Protein AF-A0AAW1SKN8-F1 (afdb_monomer)

Nearest PDB structures (foldseek):
  8ia0-assembly1_CH  TM=2.295E-01  e=5.136E+00  Thermochaetoides thermophila DSM 1495
  4u9l-assembly1_A  TM=1.940E-01  e=4.650E+00  Thermus thermophilus HB8

Structure (mmCIF, N/CA/C/O backbone):
data_AF-A0AAW1SKN8-F1
#
_entry.id   AF-A0AAW1SKN8-F1
#
loop_
_atom_site.group_PDB
_atom_site.id
_atom_site.type_symbol
_atom_site.label_atom_id
_atom_site.label_alt_id
_atom_site.label_comp_id
_atom_site.label_asym_id
_atom_site.label_entity_id
_atom_site.label_seq_id
_atom_site.pdbx_PDB_ins_code
_atom_site.Cartn_x
_atom_site.Cartn_y
_atom_site.Cartn_z
_atom_site.occupancy
_atom_site.B_iso_or_equiv
_atom_site.auth_seq_id
_atom_site.auth_comp_id
_atom_site.auth_asym_id
_atom_site.auth_atom_id
_atom_site.pdbx_PDB_model_num
ATOM 1 N N . MET A 1 1 ? -26.864 -56.053 4.204 1.00 42.12 1 MET A N 1
ATOM 2 C CA . MET A 1 1 ? -25.892 -54.947 4.355 1.00 42.12 1 MET A CA 1
ATOM 3 C C . MET A 1 1 ? -26.251 -53.844 3.366 1.00 42.12 1 MET A C 1
ATOM 5 O O . MET A 1 1 ? -26.763 -54.146 2.296 1.00 42.12 1 MET A O 1
ATOM 9 N N . LEU A 1 2 ? -26.127 -52.594 3.807 1.00 44.88 2 LEU A N 1
ATOM 10 C CA . LEU A 1 2 ? -26.916 -51.421 3.408 1.00 44.88 2 LEU A CA 1
ATOM 11 C C . LEU A 1 2 ? -26.533 -50.840 2.029 1.00 44.88 2 LEU A C 1
ATOM 13 O O . LEU A 1 2 ? -25.368 -50.534 1.797 1.00 44.88 2 LEU A O 1
ATOM 17 N N . ARG A 1 3 ? -27.522 -50.603 1.152 1.00 49.50 3 ARG A N 1
ATOM 18 C CA . ARG A 1 3 ? -27.412 -49.669 0.012 1.00 49.50 3 ARG A CA 1
ATOM 19 C C . ARG A 1 3 ? -28.022 -48.328 0.425 1.00 49.50 3 ARG A C 1
ATOM 21 O O . ARG A 1 3 ? -29.237 -48.231 0.578 1.00 49.50 3 ARG A O 1
ATOM 28 N N . GLY A 1 4 ? -27.184 -47.313 0.618 1.00 52.47 4 GLY A N 1
ATOM 29 C CA . GLY A 1 4 ? -27.611 -45.931 0.846 1.00 52.47 4 GLY A CA 1
ATOM 30 C C . GLY A 1 4 ? -27.949 -45.245 -0.477 1.00 52.47 4 GLY A C 1
ATOM 31 O O . GLY A 1 4 ? -27.102 -45.159 -1.360 1.00 52.47 4 GLY A O 1
ATOM 32 N N . SER A 1 5 ? -29.193 -44.784 -0.616 1.00 60.75 5 SER A N 1
ATOM 33 C CA . SER A 1 5 ? -29.663 -43.986 -1.755 1.00 60.75 5 SER A CA 1
ATOM 34 C C . SER A 1 5 ? -29.500 -42.496 -1.443 1.00 60.75 5 SER A C 1
ATOM 36 O O . SER A 1 5 ? -29.937 -42.040 -0.389 1.00 60.75 5 SER A O 1
ATOM 38 N N . ALA A 1 6 ? -28.871 -41.744 -2.348 1.00 64.50 6 ALA A N 1
ATOM 39 C CA . ALA A 1 6 ? -28.698 -40.295 -2.244 1.00 64.50 6 ALA A CA 1
ATOM 40 C C . ALA A 1 6 ? -29.970 -39.536 -2.691 1.00 64.50 6 ALA A C 1
ATOM 42 O O . ALA A 1 6 ? -30.649 -39.991 -3.617 1.00 64.50 6 ALA A O 1
ATOM 43 N N . PRO A 1 7 ? -30.303 -38.378 -2.087 1.00 62.78 7 PRO A N 1
ATOM 44 C CA . PRO A 1 7 ? -31.487 -37.612 -2.457 1.00 62.78 7 PRO A CA 1
ATOM 45 C C . PRO A 1 7 ? -31.248 -36.698 -3.670 1.00 62.78 7 PRO A C 1
ATOM 47 O O . PRO A 1 7 ? -30.247 -35.993 -3.781 1.00 62.78 7 PRO A O 1
ATOM 50 N N . LEU A 1 8 ? -32.233 -36.698 -4.569 1.00 60.97 8 LEU A N 1
ATOM 51 C CA . LEU A 1 8 ? -32.298 -35.919 -5.802 1.00 60.97 8 LEU A CA 1
ATOM 52 C C . LEU A 1 8 ? -32.756 -34.476 -5.498 1.00 60.97 8 LEU A C 1
ATOM 54 O O . LEU A 1 8 ? -33.922 -34.241 -5.176 1.00 60.97 8 LEU A O 1
ATOM 58 N N . ILE A 1 9 ? -31.858 -33.494 -5.610 1.00 63.47 9 ILE A N 1
ATOM 59 C CA . ILE A 1 9 ? -32.180 -32.069 -5.422 1.00 63.47 9 ILE A CA 1
ATOM 60 C C . ILE A 1 9 ? -32.830 -31.520 -6.704 1.00 63.47 9 ILE A C 1
ATOM 62 O O . ILE A 1 9 ? -32.170 -31.324 -7.724 1.00 63.47 9 ILE A O 1
ATOM 66 N N . LYS A 1 10 ? -34.141 -31.250 -6.654 1.00 60.16 10 LYS A N 1
ATOM 67 C CA . LYS A 1 10 ? -34.891 -30.571 -7.725 1.00 60.16 10 LYS A CA 1
ATOM 68 C C . LYS A 1 10 ? -34.575 -29.070 -7.719 1.00 60.16 10 LYS A C 1
ATOM 70 O O . LYS A 1 10 ? -35.015 -28.344 -6.831 1.00 60.16 10 LYS A O 1
ATOM 75 N N . ARG A 1 11 ? -33.843 -28.591 -8.731 1.00 61.16 11 ARG A N 1
ATOM 76 C CA . ARG A 1 11 ? -33.648 -27.154 -8.995 1.00 61.16 11 ARG A CA 1
ATOM 77 C C . ARG A 1 11 ? -34.929 -26.555 -9.585 1.00 61.16 11 ARG A C 1
ATOM 79 O O . ARG A 1 11 ? -35.399 -26.985 -10.635 1.00 61.16 11 ARG A O 1
ATOM 86 N N . LYS A 1 12 ? -35.492 -25.567 -8.889 1.00 62.41 12 LYS A N 1
ATOM 87 C CA . LYS A 1 12 ? -36.670 -24.789 -9.293 1.00 62.41 12 LYS A CA 1
ATOM 88 C C . LYS A 1 12 ? -36.223 -23.733 -10.319 1.00 62.41 12 LYS A C 1
ATOM 90 O O . LYS A 1 12 ? -35.381 -22.902 -9.997 1.00 62.41 12 LYS A O 1
ATOM 95 N N . ARG A 1 13 ? -36.729 -23.804 -11.559 1.00 61.19 13 ARG A N 1
ATOM 96 C CA . ARG A 1 13 ? -36.539 -22.767 -12.596 1.00 61.19 13 ARG A CA 1
ATOM 97 C C . ARG A 1 13 ? -37.284 -21.495 -12.184 1.00 61.19 13 ARG A C 1
ATOM 99 O O . ARG A 1 13 ? -38.448 -21.576 -11.802 1.00 61.19 13 ARG A O 1
ATOM 106 N N . VAL A 1 14 ? -36.614 -20.353 -12.297 1.00 66.25 14 VAL A N 1
ATOM 107 C CA . VAL A 1 14 ? -37.214 -19.014 -12.207 1.00 66.25 14 VAL A CA 1
ATOM 108 C C . VAL A 1 14 ? -37.693 -18.613 -13.614 1.00 66.25 14 VAL A C 1
ATOM 110 O O . VAL A 1 14 ? -36.958 -18.887 -14.567 1.00 66.25 14 VAL A O 1
ATOM 113 N N . PRO A 1 15 ? -38.893 -18.028 -13.788 1.00 60.78 15 PRO A N 1
ATOM 114 C CA . PRO A 1 15 ? -39.362 -17.552 -15.088 1.00 60.78 15 PRO A CA 1
ATOM 115 C C . PRO A 1 15 ? -38.687 -16.231 -15.475 1.00 60.78 15 PRO A C 1
ATOM 117 O O . PRO A 1 15 ? -38.531 -15.340 -14.644 1.00 60.78 15 PRO A O 1
ATOM 120 N N . SER A 1 16 ? -38.306 -16.121 -16.746 1.00 53.00 16 SER A N 1
ATOM 121 C CA . SER A 1 16 ? -37.845 -14.890 -17.385 1.00 53.00 16 SER A CA 1
ATOM 122 C C . SER A 1 16 ? -39.051 -14.014 -17.718 1.00 53.00 16 SER A C 1
ATOM 124 O O . SER A 1 16 ? -39.841 -14.382 -18.585 1.00 53.00 16 SER A O 1
ATOM 126 N N . GLU A 1 17 ? -39.194 -12.875 -17.044 1.00 57.88 17 GLU A N 1
ATOM 127 C CA . GLU A 1 17 ? -4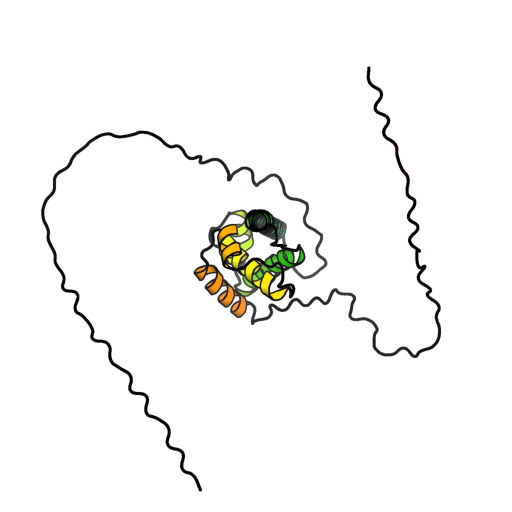0.145 -11.843 -17.457 1.00 57.88 17 GLU A CA 1
ATOM 128 C C . GLU A 1 17 ? -39.496 -10.904 -18.473 1.00 57.88 17 GLU A C 1
ATOM 130 O O . GLU A 1 17 ? -38.367 -10.434 -18.323 1.00 57.88 17 GLU A O 1
ATOM 135 N N . GLN A 1 18 ? -40.243 -10.721 -19.555 1.00 50.19 18 GLN A N 1
ATOM 136 C CA . GLN A 1 18 ? -39.979 -9.864 -20.692 1.00 50.19 18 GLN A CA 1
ATOM 137 C C . GLN A 1 18 ? -40.133 -8.406 -20.250 1.00 50.19 18 GLN A C 1
ATOM 139 O O . GLN A 1 18 ? -41.158 -8.047 -19.680 1.00 50.19 18 GLN A O 1
ATOM 144 N N . PHE A 1 19 ? -39.141 -7.562 -20.531 1.00 49.38 19 PHE A N 1
ATOM 145 C CA . PHE A 1 19 ? -39.307 -6.112 -20.453 1.00 49.38 19 PHE A CA 1
ATOM 146 C C . PHE A 1 19 ? -39.408 -5.575 -21.879 1.00 49.38 19 PHE A C 1
ATOM 148 O O . PHE A 1 19 ? -38.418 -5.497 -22.610 1.00 49.38 19 PHE A O 1
ATOM 155 N N . GLU A 1 20 ? -40.641 -5.295 -22.292 1.00 53.88 20 GLU A N 1
ATOM 156 C CA . GLU A 1 20 ? -40.956 -4.652 -23.560 1.00 53.88 20 GLU A CA 1
ATOM 157 C C . GLU A 1 20 ? -40.556 -3.174 -23.529 1.00 53.88 20 GLU A C 1
ATOM 159 O O . GLU A 1 20 ? -40.748 -2.451 -22.552 1.00 53.88 20 GLU A O 1
ATOM 164 N N . SER A 1 21 ? -39.985 -2.742 -24.651 1.00 48.88 21 SER A N 1
ATOM 165 C CA . SER A 1 21 ? -39.692 -1.352 -24.970 1.00 48.88 21 SER A CA 1
ATOM 166 C C . SER A 1 21 ? -40.969 -0.522 -25.034 1.00 48.88 21 SER A C 1
ATOM 168 O O . SER A 1 21 ? -41.928 -0.901 -25.699 1.00 48.88 21 SER A O 1
ATOM 170 N N . SER A 1 22 ? -40.934 0.680 -24.470 1.00 57.72 22 SER A N 1
ATOM 171 C CA . SER A 1 22 ? -41.815 1.765 -24.897 1.00 57.72 22 SER A CA 1
ATOM 172 C C . SER A 1 22 ? -40.969 2.997 -25.192 1.00 57.72 22 SER A C 1
ATOM 174 O O . SER A 1 22 ? -40.474 3.678 -24.299 1.00 57.72 22 SER A O 1
ATOM 176 N N . ARG A 1 23 ? -40.767 3.211 -26.495 1.00 46.66 23 ARG A N 1
ATOM 177 C CA . ARG A 1 23 ? -40.353 4.472 -27.109 1.00 46.66 23 ARG A CA 1
ATOM 178 C C . ARG A 1 23 ? -41.532 5.437 -27.046 1.00 46.66 23 ARG A C 1
ATOM 180 O O . ARG A 1 23 ? -42.598 5.112 -27.560 1.00 46.66 23 ARG A O 1
ATOM 187 N N . THR A 1 24 ? -41.290 6.640 -26.552 1.00 55.94 24 THR A N 1
ATOM 188 C CA . THR A 1 24 ? -42.070 7.827 -26.912 1.00 55.94 24 THR A CA 1
ATOM 189 C C . THR A 1 24 ? -41.095 8.965 -27.174 1.00 55.94 24 THR A C 1
ATOM 191 O O . THR A 1 24 ? -40.533 9.540 -26.246 1.00 55.94 24 THR A O 1
ATOM 194 N N . ASP A 1 25 ? -40.875 9.224 -28.461 1.00 47.44 25 ASP A N 1
ATOM 195 C CA . ASP A 1 25 ? -40.522 10.532 -29.008 1.00 47.44 25 ASP A CA 1
ATOM 196 C C . ASP A 1 25 ? -41.687 11.495 -28.747 1.00 47.44 25 ASP A C 1
ATOM 198 O O . ASP A 1 25 ? -42.822 11.132 -29.056 1.00 47.44 25 ASP A O 1
ATOM 202 N N . LEU A 1 26 ? -41.418 12.695 -28.222 1.00 47.34 26 LEU A N 1
ATOM 203 C CA . LEU A 1 26 ? -41.876 13.960 -28.813 1.00 47.34 26 LEU A CA 1
ATOM 204 C C . LEU A 1 26 ? -41.465 15.184 -27.975 1.00 47.34 26 LEU A C 1
ATOM 206 O O . LEU A 1 26 ? -41.765 15.297 -26.791 1.00 47.34 26 LEU A O 1
ATOM 210 N N . ASP A 1 27 ? -40.875 16.111 -28.724 1.00 45.78 27 ASP A N 1
ATOM 211 C CA . ASP A 1 27 ? -40.940 17.567 -28.633 1.00 45.78 27 ASP A CA 1
ATOM 212 C C . ASP A 1 27 ? -39.874 18.388 -27.888 1.00 45.78 27 ASP A C 1
ATOM 214 O O . ASP A 1 27 ? -39.573 18.242 -26.704 1.00 45.78 27 ASP A O 1
ATOM 218 N N . GLN A 1 28 ? -39.327 19.310 -28.682 1.00 47.09 28 GLN A N 1
ATOM 219 C CA . GLN A 1 28 ? -38.401 20.384 -28.362 1.00 47.09 28 GLN A CA 1
ATOM 220 C C . GLN A 1 28 ? -39.195 21.609 -27.908 1.00 47.09 28 GLN A C 1
ATOM 222 O O . GLN A 1 28 ? -40.188 21.945 -28.538 1.00 47.09 28 GLN A O 1
ATOM 227 N N . GLN A 1 29 ? -38.680 22.361 -26.930 1.00 39.38 29 GLN A N 1
ATOM 228 C CA . GLN A 1 29 ? -38.463 23.814 -27.047 1.00 39.38 29 GLN A CA 1
ATOM 229 C C . GLN A 1 29 ? -37.709 24.367 -25.818 1.00 39.38 29 GLN A C 1
ATOM 231 O O . GLN A 1 29 ? -37.746 23.756 -24.748 1.00 39.38 29 GLN A O 1
ATOM 236 N N . PRO A 1 30 ? -36.973 25.486 -25.980 1.00 55.22 30 PRO A N 1
ATOM 237 C CA . PRO A 1 30 ? -35.963 25.953 -25.038 1.00 55.22 30 PRO A CA 1
ATOM 238 C C . PRO A 1 30 ? -36.535 26.963 -24.040 1.00 55.22 30 PRO A C 1
ATOM 240 O O . PRO A 1 30 ? -37.403 27.765 -24.383 1.00 55.22 30 PRO A O 1
ATOM 243 N N . VAL A 1 31 ? -35.994 26.984 -22.821 1.00 53.44 31 VAL A N 1
ATOM 244 C CA . VAL A 1 31 ? -36.216 28.095 -21.891 1.00 53.44 31 VAL A CA 1
ATOM 245 C C . VAL A 1 31 ? -34.889 28.474 -21.247 1.00 53.44 31 VAL A C 1
ATOM 247 O O . VAL A 1 31 ? -34.369 27.770 -20.383 1.00 53.44 31 VAL A O 1
ATOM 250 N N . ASP A 1 32 ? -34.343 29.597 -21.702 1.00 45.09 32 ASP A N 1
ATOM 251 C CA . ASP A 1 32 ? -33.333 30.360 -20.985 1.00 45.09 32 ASP A CA 1
ATOM 252 C C . ASP A 1 32 ? -33.952 30.908 -19.698 1.00 45.09 32 ASP A C 1
ATOM 254 O O . ASP A 1 32 ? -34.914 31.675 -19.750 1.00 45.09 32 ASP A O 1
ATOM 258 N N . THR A 1 33 ? -33.390 30.586 -18.532 1.00 51.31 33 THR A N 1
ATOM 259 C CA . THR A 1 33 ? -33.446 31.493 -17.377 1.00 51.31 33 THR A CA 1
ATOM 260 C C . THR A 1 33 ? -32.230 31.281 -16.476 1.00 51.31 33 THR A C 1
ATOM 262 O O . THR A 1 33 ? -32.107 30.311 -15.735 1.00 51.31 33 THR A O 1
ATOM 265 N N . THR A 1 34 ? -31.318 32.238 -16.597 1.00 48.97 34 THR A N 1
ATOM 266 C CA . THR A 1 34 ? -30.409 32.787 -15.588 1.00 48.97 34 THR A CA 1
ATOM 267 C C . THR A 1 34 ? -30.691 32.389 -14.132 1.00 48.97 34 THR A C 1
ATOM 269 O O . THR A 1 34 ? -31.734 32.710 -13.570 1.00 48.97 34 THR A O 1
ATOM 272 N N . GLY A 1 35 ? -29.679 31.809 -13.482 1.00 39.16 35 GLY A N 1
ATOM 273 C CA . GLY A 1 35 ? -29.662 31.534 -12.044 1.00 39.16 35 GLY A CA 1
ATOM 274 C C . GLY A 1 35 ? -28.257 31.203 -11.544 1.00 39.16 35 GLY A C 1
ATOM 275 O O . GLY A 1 35 ? -28.022 30.127 -11.011 1.00 39.16 35 GLY A O 1
ATOM 276 N N . SER A 1 36 ? -27.301 32.107 -11.774 1.00 48.25 36 SER A N 1
ATOM 277 C CA . SER A 1 36 ? -25.960 32.038 -11.186 1.00 48.25 36 SER A CA 1
ATOM 278 C C . SER A 1 36 ? -26.017 32.566 -9.757 1.00 48.25 36 SER A C 1
ATOM 280 O O . SER A 1 36 ? -26.193 33.766 -9.578 1.00 48.25 36 SER A O 1
ATOM 282 N N . LEU A 1 37 ? -25.875 31.685 -8.764 1.00 41.72 37 LEU A N 1
ATOM 283 C CA . LEU A 1 37 ? -25.461 32.024 -7.402 1.00 41.72 37 LEU A CA 1
ATOM 284 C C . LEU A 1 37 ? -24.852 30.779 -6.722 1.00 41.72 37 LEU A C 1
ATOM 286 O O . LEU A 1 37 ? -25.550 29.855 -6.329 1.00 41.72 37 LEU A O 1
ATOM 290 N N . GLN A 1 38 ? -23.532 30.856 -6.530 1.00 41.25 38 GLN A N 1
ATOM 291 C CA . GLN A 1 38 ? -22.867 30.588 -5.249 1.00 41.25 38 GLN A CA 1
ATOM 292 C C . GLN A 1 38 ? -22.622 29.127 -4.817 1.00 41.25 38 GLN A C 1
ATOM 294 O O . GLN A 1 38 ? -23.486 28.474 -4.246 1.00 41.25 38 GLN A O 1
ATOM 299 N N . GLN A 1 39 ? -21.362 28.692 -4.981 1.00 44.41 39 GLN A N 1
ATOM 300 C CA . GLN A 1 39 ? -20.436 28.165 -3.946 1.00 44.41 39 GLN A CA 1
ATOM 301 C C . GLN A 1 39 ? -19.338 27.361 -4.671 1.00 44.41 39 GLN A C 1
ATOM 303 O O . GLN A 1 39 ? -19.553 26.236 -5.096 1.00 44.41 39 GLN A O 1
ATOM 308 N N . GLN A 1 40 ? -18.179 27.930 -5.023 1.00 46.59 40 GLN A N 1
ATOM 309 C CA . GLN A 1 40 ? -17.077 28.269 -4.109 1.00 46.59 40 GLN A CA 1
ATOM 310 C C . GLN A 1 40 ? -16.892 27.252 -2.970 1.00 46.59 40 GLN A C 1
ATOM 312 O O . GLN A 1 40 ? -17.122 27.553 -1.806 1.00 46.59 40 GLN A O 1
ATOM 317 N N . LEU A 1 41 ? -16.394 26.065 -3.328 1.00 43.34 41 LEU A N 1
ATOM 318 C CA . LEU A 1 41 ? -15.605 25.208 -2.443 1.00 43.34 41 LEU A CA 1
ATOM 319 C C . LEU A 1 41 ? -14.240 24.947 -3.095 1.00 43.34 41 LEU A C 1
ATOM 321 O O . LEU A 1 41 ? -14.021 23.998 -3.835 1.00 43.34 41 LEU A O 1
ATOM 325 N N . THR A 1 42 ? -13.357 25.916 -2.857 1.00 44.22 42 THR A N 1
ATOM 326 C CA . THR A 1 42 ? -11.944 25.736 -2.488 1.00 44.22 42 THR A CA 1
ATOM 327 C C . THR A 1 42 ? -11.136 24.669 -3.231 1.00 44.22 42 THR A C 1
ATOM 329 O O . THR A 1 42 ? -10.766 23.631 -2.688 1.00 44.22 42 THR A O 1
ATOM 332 N N . SER A 1 43 ? -10.694 25.034 -4.429 1.00 37.38 43 SER A N 1
ATOM 333 C CA . SER A 1 43 ? -9.426 24.605 -5.017 1.00 37.38 43 SER A CA 1
ATOM 334 C C . SER A 1 43 ? -8.244 25.214 -4.238 1.00 37.38 43 SER A C 1
ATOM 336 O O . SER A 1 43 ? -7.667 26.211 -4.669 1.00 37.38 43 SER A O 1
ATOM 338 N N . SER A 1 44 ? -7.918 24.691 -3.053 1.00 43.25 44 SER A N 1
ATOM 339 C CA . SER A 1 44 ? -6.738 25.137 -2.291 1.00 43.25 44 SER A CA 1
ATOM 340 C C . SER A 1 44 ? -6.344 24.140 -1.197 1.00 43.25 44 SER A C 1
ATOM 342 O O . SER A 1 44 ? -6.549 24.431 -0.026 1.00 43.25 44 SER A O 1
ATOM 344 N N . SER A 1 45 ? -5.805 22.964 -1.549 1.00 39.91 45 SER A N 1
ATOM 345 C CA . SER A 1 45 ? -5.023 22.152 -0.589 1.00 39.91 45 SER A CA 1
ATOM 346 C C . SER A 1 45 ? -4.253 20.979 -1.226 1.00 39.91 45 SER A C 1
ATOM 348 O O . SER A 1 45 ? -4.315 19.852 -0.753 1.00 39.91 45 SER A O 1
ATOM 350 N N . GLN A 1 46 ? -3.549 21.196 -2.342 1.00 43.41 46 GLN A N 1
ATOM 351 C CA . GLN A 1 46 ? -2.680 20.151 -2.925 1.00 43.41 46 GLN A CA 1
ATOM 352 C C . GLN A 1 46 ? -1.242 20.607 -3.208 1.00 43.41 46 GLN A C 1
ATOM 354 O O . GLN A 1 46 ? -0.403 19.787 -3.554 1.00 43.41 46 GLN A O 1
ATOM 359 N N . ARG A 1 47 ? -0.906 21.893 -3.022 1.00 43.56 47 ARG A N 1
ATOM 360 C CA . ARG A 1 47 ? 0.427 22.420 -3.380 1.00 43.56 47 ARG A CA 1
ATOM 361 C C . ARG A 1 47 ? 1.399 22.611 -2.213 1.00 43.56 47 ARG A C 1
ATOM 363 O O . ARG A 1 47 ? 2.543 22.980 -2.459 1.00 43.56 47 ARG A O 1
ATOM 370 N N . ASP A 1 48 ? 0.995 22.312 -0.979 1.00 41.22 48 ASP A N 1
ATOM 371 C CA . ASP A 1 48 ? 1.840 22.509 0.212 1.00 41.22 48 ASP A CA 1
ATOM 372 C C . ASP A 1 48 ? 2.535 21.232 0.721 1.00 41.22 48 ASP A C 1
ATOM 374 O O . ASP A 1 48 ? 3.272 21.272 1.703 1.00 41.22 48 ASP A O 1
ATOM 378 N N . PHE A 1 49 ? 2.399 20.100 0.021 1.00 44.25 49 PHE A N 1
ATOM 379 C CA . PHE A 1 49 ? 3.017 18.824 0.419 1.00 44.25 49 PHE A CA 1
ATOM 380 C C . PHE A 1 49 ? 4.550 18.777 0.262 1.00 44.25 49 PHE A C 1
ATOM 382 O O . PHE A 1 49 ? 5.201 17.882 0.788 1.00 44.25 49 PHE A O 1
ATOM 389 N N . LYS A 1 50 ? 5.168 19.752 -0.418 1.00 44.56 50 LYS A N 1
ATOM 390 C CA . LYS A 1 50 ? 6.573 19.663 -0.863 1.00 44.56 50 LYS A CA 1
ATOM 391 C C . LYS A 1 50 ? 7.633 20.041 0.190 1.00 44.56 50 LYS A C 1
ATOM 393 O O . LYS A 1 50 ? 8.804 20.153 -0.161 1.00 44.56 50 LYS A O 1
ATOM 398 N N . ARG A 1 51 ? 7.275 20.315 1.453 1.00 40.69 51 ARG A N 1
ATOM 399 C CA . ARG A 1 51 ? 8.226 20.909 2.430 1.00 40.69 51 ARG A CA 1
ATOM 400 C C . ARG A 1 51 ? 8.406 20.175 3.760 1.00 40.69 51 ARG A C 1
ATOM 402 O O . ARG A 1 51 ? 9.096 20.704 4.625 1.00 40.69 51 ARG A O 1
ATOM 409 N N . GLN A 1 52 ? 7.847 18.984 3.947 1.00 38.00 52 GLN A N 1
ATOM 410 C CA . GLN A 1 52 ? 7.987 18.256 5.216 1.00 38.00 52 GLN A CA 1
ATOM 411 C C . GLN A 1 52 ? 8.340 16.789 4.978 1.00 38.00 52 GLN A C 1
ATOM 413 O O . GLN A 1 52 ? 7.516 15.898 5.153 1.00 38.00 52 GLN A O 1
ATOM 418 N N . CYS A 1 53 ? 9.584 16.541 4.573 1.00 35.56 53 CYS A N 1
ATOM 419 C CA . CYS A 1 53 ? 10.112 15.189 4.425 1.00 35.56 53 CYS A CA 1
ATOM 420 C C . CYS A 1 53 ? 11.243 15.004 5.444 1.00 35.56 53 CYS A C 1
ATOM 422 O O . CYS A 1 53 ? 12.264 15.685 5.323 1.00 35.56 53 CYS A O 1
ATOM 424 N N . PRO A 1 54 ? 11.088 14.139 6.460 1.00 42.44 54 PRO A N 1
ATOM 425 C CA . PRO A 1 54 ? 12.228 13.686 7.249 1.00 42.44 54 PRO A CA 1
ATOM 426 C C . PRO A 1 54 ? 13.201 12.901 6.353 1.00 42.44 54 PRO A C 1
ATOM 428 O O . PRO A 1 54 ? 12.788 12.256 5.390 1.00 42.44 54 PRO A O 1
ATOM 431 N N . SER A 1 55 ? 14.497 12.982 6.654 1.00 37.53 55 SER A N 1
ATOM 432 C CA . SER A 1 55 ? 15.547 12.248 5.938 1.00 37.53 55 SER A CA 1
ATOM 433 C C . SER A 1 55 ? 15.297 10.733 6.002 1.00 37.53 55 SER A C 1
ATOM 435 O O . SER A 1 55 ? 14.995 10.233 7.090 1.00 37.53 55 SER A O 1
ATOM 437 N N . PRO A 1 56 ? 15.414 9.997 4.878 1.00 43.12 56 PRO A N 1
ATOM 438 C CA . PRO A 1 56 ? 15.194 8.555 4.867 1.00 43.12 56 PRO A CA 1
ATOM 439 C C . PRO A 1 56 ? 16.253 7.829 5.718 1.00 43.12 56 PRO A C 1
ATOM 441 O O . PRO A 1 56 ? 17.407 8.261 5.739 1.00 43.12 56 PRO A O 1
ATOM 444 N N . PRO A 1 57 ? 15.885 6.739 6.419 1.00 43.44 57 PRO A N 1
ATOM 445 C CA . PRO A 1 57 ? 16.848 5.892 7.112 1.00 43.44 57 PRO A CA 1
ATOM 446 C C . PRO A 1 57 ? 17.768 5.192 6.103 1.00 43.44 57 PRO A C 1
ATOM 448 O O . PRO A 1 57 ? 17.342 4.794 5.018 1.00 43.44 57 PRO A O 1
ATOM 451 N N . GLU A 1 58 ? 19.043 5.055 6.459 1.00 39.16 58 GLU A N 1
ATOM 452 C CA . GLU A 1 58 ? 20.045 4.377 5.637 1.00 39.16 58 GLU A CA 1
ATOM 453 C C . GLU A 1 58 ? 19.760 2.868 5.609 1.00 39.16 58 GLU A C 1
ATOM 455 O O . GLU A 1 58 ? 19.810 2.194 6.639 1.00 39.16 58 GLU A O 1
ATOM 460 N N . TYR A 1 59 ? 19.443 2.323 4.431 1.00 45.84 59 TYR A N 1
ATOM 461 C CA . TYR A 1 59 ? 19.255 0.884 4.250 1.00 45.84 59 TYR A CA 1
ATOM 462 C C . TYR A 1 59 ? 20.572 0.214 3.860 1.00 45.84 59 TYR A C 1
ATOM 464 O O . TYR A 1 59 ? 21.188 0.548 2.847 1.00 45.84 59 TYR A O 1
ATOM 472 N N . GLY A 1 60 ? 20.974 -0.777 4.656 1.00 40.56 60 GLY A N 1
ATOM 473 C CA . GLY A 1 60 ? 22.071 -1.681 4.342 1.00 40.56 60 GLY A CA 1
ATOM 474 C C . GLY A 1 60 ? 21.738 -2.572 3.144 1.00 40.56 60 GLY A C 1
ATOM 475 O O . GLY A 1 60 ? 20.812 -3.374 3.194 1.00 40.56 60 GLY A O 1
ATOM 476 N N . THR A 1 61 ? 22.524 -2.412 2.078 1.00 43.03 61 THR A N 1
ATOM 477 C CA . THR A 1 61 ? 22.936 -3.440 1.101 1.00 43.03 61 THR A CA 1
ATOM 478 C C . THR A 1 61 ? 21.947 -4.576 0.821 1.00 43.03 61 THR A C 1
ATOM 480 O O . THR A 1 61 ? 22.155 -5.727 1.194 1.00 43.03 61 THR A O 1
ATOM 483 N N . GLY A 1 62 ? 20.925 -4.247 0.038 1.00 39.25 62 GLY A N 1
ATOM 484 C CA . GLY A 1 62 ? 20.126 -5.193 -0.735 1.00 39.25 62 GLY A CA 1
ATOM 485 C C . GLY A 1 62 ? 19.674 -4.525 -2.027 1.00 39.25 62 GLY A C 1
ATOM 486 O O . GLY A 1 62 ? 18.515 -4.170 -2.145 1.00 39.25 62 GLY A O 1
ATOM 487 N N . THR A 1 63 ? 20.626 -4.245 -2.926 1.00 43.22 63 THR A N 1
ATOM 488 C CA . THR A 1 63 ? 20.441 -3.905 -4.357 1.00 43.22 63 THR A CA 1
ATOM 489 C C . THR A 1 63 ? 19.159 -3.163 -4.765 1.00 43.22 63 THR A C 1
ATOM 491 O O . THR A 1 63 ? 18.570 -3.478 -5.790 1.00 43.22 63 THR A O 1
ATOM 494 N N . LEU A 1 64 ? 18.780 -2.094 -4.063 1.00 48.53 64 LEU A N 1
ATOM 495 C CA . LEU A 1 64 ? 18.058 -1.016 -4.728 1.00 48.53 64 LEU A CA 1
ATOM 496 C C . LEU A 1 64 ? 19.051 -0.408 -5.710 1.00 48.53 64 LEU A C 1
ATOM 498 O O . LEU A 1 64 ? 20.057 0.181 -5.308 1.00 48.53 64 LEU A O 1
ATOM 502 N N . ARG A 1 65 ? 18.802 -0.567 -7.008 1.00 48.88 65 ARG A N 1
ATOM 503 C CA . ARG A 1 65 ? 19.578 0.081 -8.073 1.00 48.88 65 ARG A CA 1
ATOM 504 C C . ARG A 1 65 ? 19.269 1.587 -8.121 1.00 48.88 65 ARG A C 1
ATOM 506 O O . ARG A 1 65 ? 19.098 2.157 -9.190 1.00 48.88 65 ARG A O 1
ATOM 513 N N . ALA A 1 66 ? 19.145 2.225 -6.962 1.00 55.06 66 ALA A N 1
ATOM 514 C CA . ALA A 1 66 ? 18.624 3.565 -6.833 1.00 55.06 66 ALA A CA 1
ATOM 515 C C . ALA A 1 66 ? 19.743 4.555 -7.143 1.00 55.06 66 ALA A C 1
ATOM 517 O O . ALA A 1 66 ? 20.549 4.931 -6.289 1.00 55.06 66 ALA A O 1
ATOM 518 N N . GLY A 1 67 ? 19.766 5.004 -8.394 1.00 66.12 67 GLY A N 1
ATOM 519 C CA . GLY A 1 67 ? 20.254 6.343 -8.676 1.00 66.12 67 GLY A CA 1
ATOM 520 C C . GLY A 1 67 ? 19.491 7.385 -7.833 1.00 66.12 67 GLY A C 1
ATOM 521 O O . GLY A 1 67 ? 18.535 7.060 -7.122 1.00 66.12 67 GLY A O 1
ATOM 522 N N . PRO A 1 68 ? 19.880 8.664 -7.907 1.00 74.19 68 PRO A N 1
ATOM 523 C CA . PRO A 1 68 ? 19.210 9.731 -7.160 1.00 74.19 68 PRO A CA 1
ATOM 524 C C . PRO A 1 68 ? 17.687 9.782 -7.400 1.00 74.19 68 PRO A C 1
ATOM 526 O O . PRO A 1 68 ? 16.943 10.170 -6.502 1.00 74.19 68 PRO A O 1
ATOM 529 N N . GLU A 1 69 ? 17.223 9.350 -8.575 1.00 78.19 69 GLU A N 1
ATOM 530 C CA . GLU A 1 69 ? 15.803 9.285 -8.940 1.00 78.19 69 GLU A CA 1
ATOM 531 C C . GLU A 1 69 ? 15.043 8.199 -8.167 1.00 78.19 69 GLU A C 1
ATOM 533 O O . GLU A 1 69 ? 14.019 8.506 -7.559 1.00 78.19 69 GLU A O 1
ATOM 538 N N . GLY A 1 70 ? 15.580 6.980 -8.064 1.00 81.06 70 GLY A N 1
ATOM 539 C CA . GLY A 1 70 ? 14.977 5.911 -7.262 1.00 81.06 70 GLY A CA 1
ATOM 540 C C . GLY A 1 70 ? 14.862 6.260 -5.776 1.00 81.06 70 GLY A C 1
ATOM 541 O O . GLY A 1 70 ? 13.835 5.994 -5.150 1.00 81.06 70 GLY A O 1
ATOM 542 N N . LEU A 1 71 ? 15.859 6.947 -5.203 1.00 84.38 71 LEU A N 1
ATOM 543 C CA . LEU A 1 71 ? 15.771 7.435 -3.817 1.00 84.38 71 LEU A CA 1
ATOM 544 C C . LEU A 1 71 ? 14.672 8.492 -3.649 1.00 84.38 71 LEU A C 1
ATOM 546 O O . LEU A 1 71 ? 13.936 8.468 -2.659 1.00 84.38 71 LEU A O 1
ATOM 550 N N . ALA A 1 72 ? 14.544 9.408 -4.611 1.00 85.31 72 ALA A N 1
ATOM 551 C CA . ALA A 1 72 ? 13.491 10.416 -4.600 1.00 85.31 72 ALA A CA 1
ATOM 552 C C . ALA A 1 72 ? 12.098 9.778 -4.734 1.00 85.31 72 ALA A C 1
ATOM 554 O O . ALA A 1 72 ? 11.198 10.130 -3.971 1.00 85.31 72 ALA A O 1
ATOM 555 N N . ALA A 1 73 ? 11.935 8.807 -5.635 1.00 87.69 73 ALA A N 1
ATOM 556 C CA . ALA A 1 73 ? 10.690 8.065 -5.812 1.00 87.69 73 ALA A CA 1
ATOM 557 C C . ALA A 1 73 ? 10.283 7.336 -4.524 1.00 87.69 73 ALA A C 1
ATOM 559 O O . ALA A 1 73 ? 9.161 7.499 -4.045 1.00 87.69 73 ALA A O 1
ATOM 560 N N . ILE A 1 74 ? 11.218 6.617 -3.894 1.00 91.06 74 ILE A N 1
ATOM 561 C CA . ILE A 1 74 ? 10.987 5.950 -2.606 1.00 91.06 74 ILE A CA 1
ATOM 562 C C . ILE A 1 74 ? 10.549 6.959 -1.535 1.00 91.06 74 ILE A C 1
ATOM 564 O O . ILE A 1 74 ? 9.592 6.704 -0.802 1.00 91.06 74 ILE A O 1
ATOM 568 N N . ALA A 1 75 ? 11.192 8.127 -1.458 1.00 90.44 75 ALA A N 1
ATOM 569 C CA . ALA A 1 75 ? 10.808 9.170 -0.508 1.00 90.44 75 ALA A CA 1
ATOM 570 C C . ALA A 1 75 ? 9.373 9.687 -0.734 1.00 90.44 75 ALA A C 1
ATOM 572 O O . ALA A 1 75 ? 8.688 10.011 0.241 1.00 90.44 75 ALA A O 1
ATOM 573 N N . VAL A 1 76 ? 8.901 9.747 -1.984 1.00 90.75 76 VAL A N 1
ATOM 574 C CA . VAL A 1 76 ? 7.502 10.082 -2.307 1.00 90.75 76 VAL A CA 1
ATOM 575 C C . VAL A 1 76 ? 6.550 8.984 -1.823 1.00 90.75 76 VAL A C 1
ATOM 577 O O . VAL A 1 76 ? 5.562 9.295 -1.154 1.00 90.75 76 VAL A O 1
ATOM 580 N N . LEU A 1 77 ? 6.876 7.705 -2.051 1.00 93.50 77 LEU A N 1
ATOM 581 C CA . LEU A 1 77 ? 6.064 6.585 -1.550 1.00 93.50 77 LEU A CA 1
ATOM 582 C C . LEU A 1 77 ? 5.905 6.644 -0.023 1.00 93.50 77 LEU A C 1
ATOM 584 O O . LEU A 1 77 ? 4.795 6.505 0.498 1.00 93.50 77 LEU A O 1
ATOM 588 N N . TYR A 1 78 ? 6.996 6.913 0.706 1.00 94.56 78 TYR A N 1
ATOM 589 C CA . TYR A 1 78 ? 6.945 7.086 2.161 1.00 94.56 78 TYR A CA 1
ATOM 590 C C . TYR A 1 78 ? 6.039 8.239 2.581 1.00 94.56 78 TYR A C 1
ATOM 592 O O . TYR A 1 78 ? 5.295 8.102 3.552 1.00 94.56 78 TYR A O 1
ATOM 600 N N . GLN A 1 79 ? 6.066 9.366 1.869 1.00 93.75 79 GLN A N 1
ATOM 601 C CA . GLN A 1 79 ? 5.203 10.503 2.191 1.00 93.75 79 GLN A CA 1
ATOM 602 C C . GLN A 1 79 ? 3.725 10.148 2.061 1.00 93.75 79 GLN A C 1
ATOM 604 O O . GLN A 1 79 ? 2.952 10.462 2.969 1.00 93.75 79 GLN A O 1
ATOM 609 N N . TRP A 1 80 ? 3.331 9.453 0.992 1.00 94.75 80 TRP A N 1
ATOM 610 C CA . TRP A 1 80 ? 1.953 8.984 0.845 1.00 94.75 80 TRP A CA 1
ATOM 611 C C . TRP A 1 80 ? 1.552 8.024 1.966 1.00 94.75 80 TRP A C 1
ATOM 613 O O . TRP A 1 80 ? 0.498 8.203 2.577 1.00 94.75 80 TRP A O 1
ATOM 623 N N . LEU A 1 81 ? 2.411 7.063 2.316 1.00 96.25 81 LEU A N 1
ATOM 624 C CA . LEU A 1 81 ? 2.129 6.119 3.402 1.00 96.25 81 LEU A CA 1
ATOM 625 C C . LEU A 1 81 ? 2.026 6.805 4.771 1.00 96.25 81 LEU A C 1
ATOM 627 O O . LEU A 1 81 ? 1.140 6.472 5.561 1.00 96.25 81 LEU A O 1
ATOM 631 N N . LEU A 1 82 ? 2.890 7.782 5.061 1.00 95.75 82 LEU A N 1
ATOM 632 C CA . LEU A 1 82 ? 2.830 8.568 6.297 1.00 95.75 82 LEU A CA 1
ATOM 633 C C . LEU A 1 82 ? 1.577 9.447 6.348 1.00 95.75 82 LEU A C 1
ATOM 635 O O . LEU A 1 82 ? 0.935 9.545 7.399 1.00 95.75 82 LEU A O 1
ATOM 639 N N . HIS A 1 83 ? 1.186 10.033 5.217 1.00 96.12 83 HIS A N 1
ATOM 640 C CA . HIS A 1 83 ? -0.073 10.757 5.102 1.00 96.12 83 HIS A CA 1
ATOM 641 C C . HIS A 1 83 ? -1.264 9.831 5.397 1.00 96.12 83 HIS A C 1
ATOM 643 O O . HIS A 1 83 ? -2.074 10.126 6.280 1.00 96.12 83 HIS A O 1
ATOM 649 N N . TRP A 1 84 ? -1.328 8.660 4.756 1.00 96.56 84 TRP A N 1
ATOM 650 C CA . TRP A 1 84 ? -2.392 7.682 4.995 1.00 96.56 84 TRP A CA 1
ATOM 651 C C . TRP A 1 84 ? -2.382 7.117 6.415 1.00 96.56 84 TRP A C 1
ATOM 653 O O . TRP A 1 84 ? -3.455 6.897 6.973 1.00 96.56 84 TRP A O 1
ATOM 663 N N . LYS A 1 85 ? -1.217 6.948 7.053 1.00 95.19 85 LYS A N 1
ATOM 664 C CA . LYS A 1 85 ? -1.110 6.612 8.486 1.00 95.19 85 LYS A CA 1
ATOM 665 C C . LYS A 1 85 ? -1.820 7.654 9.353 1.00 95.19 85 LYS A C 1
ATOM 667 O O . LYS A 1 85 ? -2.585 7.284 10.246 1.00 95.19 85 LYS A O 1
ATOM 672 N N . GLY A 1 86 ? -1.605 8.942 9.075 1.00 95.25 86 GLY A N 1
ATOM 673 C CA . GLY A 1 86 ? -2.301 10.045 9.742 1.00 95.25 86 GLY A CA 1
ATOM 674 C C . GLY A 1 86 ? -3.817 9.984 9.534 1.00 95.25 86 GLY A C 1
ATOM 675 O O . GLY A 1 86 ? -4.578 10.027 10.504 1.00 95.25 86 GLY A O 1
ATOM 676 N N . THR A 1 87 ? -4.254 9.792 8.289 1.00 96.25 87 THR A N 1
ATOM 677 C CA . THR A 1 87 ? -5.677 9.680 7.926 1.00 96.25 87 THR A CA 1
ATOM 678 C C . THR A 1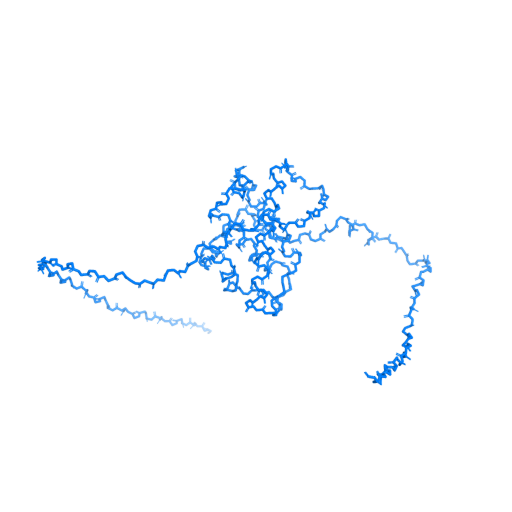 87 ? -6.349 8.466 8.573 1.00 96.25 87 THR A C 1
ATOM 680 O O . THR A 1 87 ? -7.441 8.585 9.124 1.00 96.25 87 THR A O 1
ATOM 683 N N . LEU A 1 88 ? -5.692 7.304 8.591 1.00 94.88 88 LEU A N 1
ATOM 684 C CA . LEU A 1 88 ? -6.184 6.095 9.258 1.00 94.88 88 LEU A CA 1
ATOM 685 C C . LEU A 1 88 ? -6.350 6.307 10.764 1.00 94.88 88 LEU A C 1
ATOM 687 O O . LEU A 1 88 ? -7.377 5.922 11.325 1.00 94.88 88 LEU A O 1
ATOM 691 N N . LYS A 1 89 ? -5.380 6.966 11.409 1.00 94.00 89 LYS A N 1
ATOM 692 C CA . LYS A 1 89 ? -5.460 7.320 12.832 1.00 94.00 89 LYS A CA 1
ATOM 693 C C . LYS A 1 89 ? -6.613 8.288 13.113 1.00 94.00 89 LYS A C 1
ATOM 695 O O . LYS A 1 89 ? -7.276 8.153 14.139 1.00 94.00 89 LYS A O 1
ATOM 700 N N . ALA A 1 90 ? -6.879 9.229 12.206 1.00 95.19 90 ALA A N 1
ATOM 701 C CA . ALA A 1 90 ? -8.011 10.149 12.315 1.00 95.19 90 ALA A CA 1
ATOM 702 C C . ALA A 1 90 ? -9.366 9.441 12.122 1.00 95.19 90 ALA A C 1
ATOM 704 O O . ALA A 1 90 ? -10.312 9.716 12.857 1.00 95.19 90 ALA A O 1
ATOM 705 N N . LEU A 1 91 ? -9.460 8.501 11.174 1.00 95.31 91 LEU A N 1
ATOM 706 C CA . LEU A 1 91 ? -10.673 7.713 10.924 1.00 95.31 91 LEU A CA 1
ATOM 707 C C . LEU A 1 91 ? -10.968 6.717 12.054 1.00 95.31 91 LEU A C 1
ATOM 709 O O . LEU A 1 91 ? -12.131 6.479 12.380 1.00 95.31 91 LEU A O 1
ATOM 713 N N . GLN A 1 92 ? -9.930 6.123 12.646 1.00 93.62 92 GLN A N 1
ATOM 714 C CA . GLN A 1 92 ? -10.048 5.190 13.759 1.00 93.62 92 GLN A CA 1
ATOM 715 C C . GLN A 1 92 ? -8.820 5.289 14.669 1.00 93.62 92 GLN A C 1
ATOM 717 O O . GLN A 1 92 ? -7.788 4.682 14.403 1.00 93.62 92 GLN A O 1
ATOM 722 N N . ALA A 1 93 ? -8.960 5.957 15.817 1.00 90.25 93 ALA A N 1
ATOM 723 C CA . ALA A 1 93 ? -7.851 6.194 16.752 1.00 90.25 93 ALA A CA 1
ATOM 724 C C . ALA A 1 93 ? -7.165 4.916 17.280 1.00 90.25 93 ALA A C 1
ATOM 726 O O . ALA A 1 93 ? -6.000 4.952 17.663 1.00 90.25 93 ALA A O 1
ATOM 727 N N . LYS A 1 94 ? -7.880 3.781 17.297 1.00 89.00 94 LYS A N 1
ATOM 728 C CA . LYS A 1 94 ? -7.343 2.465 17.696 1.00 89.00 94 LYS A CA 1
ATOM 729 C C . LYS A 1 94 ? -6.557 1.758 16.584 1.00 89.00 94 LYS A C 1
ATOM 731 O O . LYS A 1 94 ? -5.963 0.717 16.841 1.00 89.00 94 LYS A O 1
ATOM 736 N N . CYS A 1 95 ? -6.599 2.270 15.355 1.00 89.00 95 CYS A N 1
ATOM 737 C CA . CYS A 1 95 ? -5.821 1.744 14.244 1.00 89.00 95 CYS A CA 1
ATOM 738 C C . CYS A 1 95 ? -4.358 2.154 14.429 1.00 89.00 95 CYS A C 1
ATOM 740 O O . CYS A 1 95 ? -4.039 3.344 14.411 1.00 89.00 95 CYS A O 1
ATOM 742 N N . ILE A 1 96 ? -3.473 1.174 14.604 1.00 86.44 96 ILE A N 1
ATOM 743 C CA . ILE A 1 96 ? -2.041 1.413 14.788 1.00 86.44 96 ILE A CA 1
ATOM 744 C C . ILE A 1 96 ? -1.324 0.837 13.577 1.00 86.44 96 ILE A C 1
ATOM 746 O O . ILE A 1 96 ? -1.252 -0.375 13.401 1.00 86.44 96 ILE A O 1
ATOM 750 N N . LEU A 1 97 ? -0.793 1.727 12.744 1.00 90.69 97 LEU A N 1
ATOM 751 C CA . LEU A 1 97 ? 0.099 1.357 11.657 1.00 90.69 97 LEU A CA 1
ATOM 752 C C . LEU A 1 97 ? 1.540 1.532 12.142 1.00 90.69 97 LEU A C 1
ATOM 754 O O . LEU A 1 97 ? 1.981 2.664 12.367 1.00 90.69 97 LEU A O 1
ATOM 758 N N . THR A 1 98 ? 2.240 0.421 12.369 1.00 90.88 98 THR A N 1
ATOM 759 C CA . THR A 1 98 ? 3.655 0.443 12.761 1.00 90.88 98 THR A CA 1
ATOM 760 C C . THR A 1 98 ? 4.532 0.813 11.571 1.00 90.88 98 THR A C 1
ATOM 762 O O . THR A 1 98 ? 4.120 0.683 10.415 1.00 90.88 98 THR A O 1
ATOM 765 N N . ASP A 1 99 ? 5.747 1.275 11.852 1.00 90.69 99 ASP A N 1
ATOM 766 C CA . ASP A 1 99 ? 6.691 1.634 10.793 1.00 90.69 99 ASP A CA 1
ATOM 767 C C . ASP A 1 99 ? 7.116 0.393 9.994 1.00 90.69 99 ASP A C 1
ATOM 769 O O . ASP A 1 99 ? 7.235 0.481 8.779 1.00 90.69 99 ASP A O 1
ATOM 773 N N . ASP A 1 100 ? 7.163 -0.792 10.614 1.00 90.19 100 ASP A N 1
ATOM 774 C CA . ASP A 1 100 ? 7.394 -2.067 9.915 1.00 90.19 100 ASP A CA 1
ATOM 775 C C . ASP A 1 100 ? 6.368 -2.341 8.812 1.00 90.19 100 ASP A C 1
ATOM 777 O O . ASP A 1 100 ? 6.716 -2.844 7.745 1.00 90.19 100 ASP A O 1
ATOM 781 N N . VAL A 1 101 ? 5.094 -1.995 9.035 1.00 92.31 101 VAL A N 1
ATOM 782 C CA . VAL A 1 101 ? 4.053 -2.155 8.008 1.00 92.31 101 VAL A CA 1
ATOM 783 C C . VAL A 1 101 ? 4.291 -1.193 6.848 1.00 92.31 101 VAL A C 1
ATOM 785 O O . VAL A 1 101 ? 4.097 -1.573 5.695 1.00 92.31 101 VAL A O 1
ATOM 788 N N . ILE A 1 102 ? 4.723 0.036 7.140 1.00 93.69 102 ILE A N 1
ATOM 789 C CA . ILE A 1 102 ? 5.066 1.031 6.117 1.00 93.69 102 ILE A CA 1
ATOM 790 C C . ILE A 1 102 ? 6.272 0.549 5.310 1.00 93.69 102 ILE A C 1
ATOM 792 O O . ILE A 1 102 ? 6.197 0.499 4.084 1.00 93.69 102 ILE A O 1
ATOM 796 N N . TYR A 1 103 ? 7.345 0.136 5.985 1.00 92.06 103 TYR A N 1
ATOM 797 C CA . TYR A 1 103 ? 8.543 -0.411 5.350 1.00 92.06 103 TYR A CA 1
ATOM 798 C C . TYR A 1 103 ? 8.207 -1.608 4.468 1.00 92.06 103 TYR A C 1
ATOM 800 O O . TYR A 1 103 ? 8.644 -1.688 3.321 1.00 92.06 103 TYR A O 1
ATOM 808 N N . ARG A 1 104 ? 7.344 -2.496 4.961 1.00 91.44 104 ARG A N 1
ATOM 809 C CA . ARG A 1 104 ? 6.888 -3.651 4.198 1.00 91.44 104 ARG A CA 1
ATOM 810 C C . ARG A 1 104 ? 6.040 -3.273 2.987 1.00 91.44 104 ARG A C 1
ATOM 812 O O . ARG A 1 104 ? 6.149 -3.924 1.954 1.00 91.44 104 ARG A O 1
ATOM 819 N N . ALA A 1 105 ? 5.199 -2.249 3.090 1.00 95.31 105 ALA A N 1
ATOM 820 C CA . ALA A 1 105 ? 4.407 -1.782 1.959 1.00 95.31 105 ALA A CA 1
ATOM 821 C C . ALA A 1 105 ? 5.303 -1.265 0.822 1.00 95.31 105 ALA A C 1
ATOM 823 O O . ALA A 1 105 ? 5.060 -1.602 -0.334 1.00 95.31 105 ALA A O 1
ATOM 824 N N . VAL A 1 106 ? 6.358 -0.509 1.154 1.00 94.81 106 VAL A N 1
ATOM 825 C CA . VAL A 1 106 ? 7.346 -0.030 0.171 1.00 94.81 106 VAL A CA 1
ATOM 826 C C . VAL A 1 106 ? 8.132 -1.194 -0.436 1.00 94.81 106 VAL A C 1
ATOM 828 O O . VAL A 1 106 ? 8.234 -1.273 -1.655 1.00 94.81 106 VAL A O 1
ATOM 831 N N . ASP A 1 107 ? 8.627 -2.126 0.385 1.00 93.00 107 ASP A N 1
ATOM 832 C CA . ASP A 1 107 ? 9.339 -3.333 -0.074 1.00 93.00 107 ASP A CA 1
ATOM 833 C C . ASP A 1 107 ? 8.501 -4.158 -1.066 1.00 93.00 107 ASP A C 1
ATOM 835 O O . ASP A 1 107 ? 8.963 -4.494 -2.157 1.00 93.00 107 ASP A O 1
ATOM 839 N N . LEU A 1 108 ? 7.235 -4.431 -0.727 1.00 94.69 108 LEU A N 1
ATOM 840 C CA . LEU A 1 108 ? 6.313 -5.146 -1.615 1.00 94.69 108 LEU A CA 1
ATOM 841 C C . LEU A 1 108 ? 6.091 -4.397 -2.931 1.00 94.69 108 LEU A C 1
ATOM 843 O O . LEU A 1 108 ? 6.071 -5.031 -3.984 1.00 94.69 108 LEU A O 1
ATOM 847 N N . PHE A 1 109 ? 5.946 -3.072 -2.876 1.00 95.12 109 PHE A N 1
ATOM 848 C CA . PHE A 1 109 ? 5.731 -2.245 -4.058 1.00 95.12 109 PHE A CA 1
ATOM 849 C C . PHE A 1 109 ? 6.943 -2.259 -4.996 1.00 95.12 109 PHE A C 1
ATOM 851 O O . PHE A 1 109 ? 6.788 -2.504 -6.192 1.00 95.12 109 PHE A O 1
ATOM 858 N N . VAL A 1 110 ? 8.148 -2.052 -4.459 1.00 92.00 110 VAL A N 1
ATOM 859 C CA . VAL A 1 110 ? 9.387 -2.063 -5.251 1.00 92.00 110 V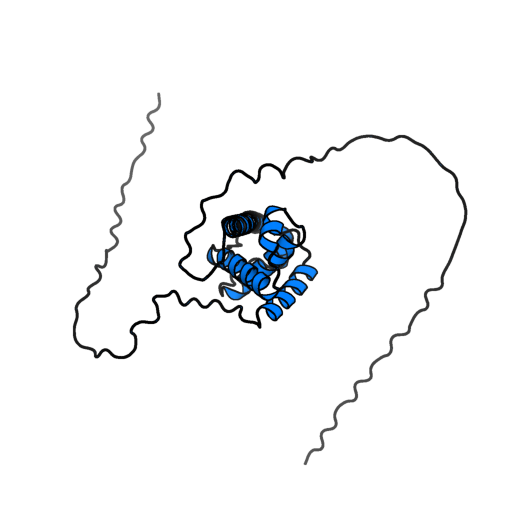AL A CA 1
ATOM 860 C C . VAL A 1 110 ? 9.583 -3.428 -5.900 1.00 92.00 110 VAL A C 1
ATOM 862 O O . VAL A 1 110 ? 9.733 -3.508 -7.118 1.00 92.00 110 VAL A O 1
ATOM 865 N N . ARG A 1 111 ? 9.487 -4.511 -5.119 1.00 92.19 111 ARG A N 1
ATOM 866 C CA . ARG A 1 111 ? 9.602 -5.873 -5.655 1.00 92.19 111 ARG A CA 1
ATOM 867 C C . ARG A 1 111 ? 8.562 -6.153 -6.734 1.00 92.19 111 ARG A C 1
ATOM 869 O O . ARG A 1 111 ? 8.873 -6.801 -7.726 1.00 92.19 111 ARG A O 1
ATOM 876 N N . TYR A 1 112 ? 7.329 -5.686 -6.549 1.00 93.50 112 TYR A N 1
ATOM 877 C CA . TYR A 1 112 ? 6.272 -5.841 -7.545 1.00 93.50 112 TYR A CA 1
ATOM 878 C C . TYR A 1 112 ? 6.638 -5.129 -8.854 1.00 93.50 112 TYR A C 1
ATOM 880 O O . TYR A 1 112 ? 6.563 -5.740 -9.920 1.00 93.50 112 TYR A O 1
ATOM 888 N N . ARG A 1 113 ? 7.107 -3.878 -8.786 1.0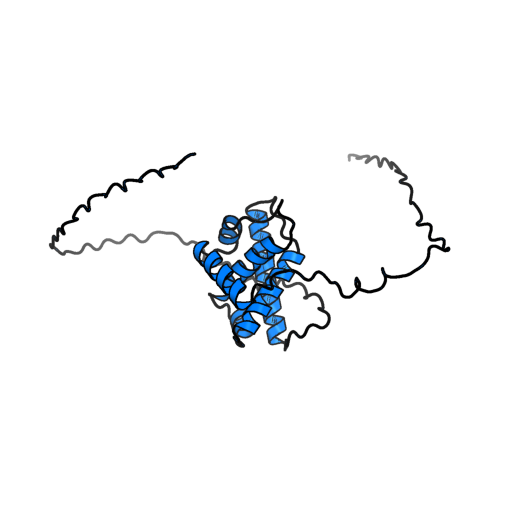0 91.44 113 ARG A N 1
ATOM 889 C CA . ARG A 1 113 ? 7.512 -3.108 -9.971 1.00 91.44 113 ARG A CA 1
ATOM 890 C C . ARG A 1 113 ? 8.719 -3.707 -10.691 1.00 91.44 113 ARG A C 1
ATOM 892 O O . ARG A 1 113 ? 8.727 -3.746 -11.920 1.00 91.44 113 ARG A O 1
ATOM 899 N N . GLU A 1 114 ? 9.676 -4.257 -9.948 1.00 88.88 114 GLU A N 1
ATOM 900 C CA . GLU A 1 114 ? 10.802 -5.002 -10.519 1.00 88.88 114 GLU A CA 1
ATOM 901 C C . GLU A 1 114 ? 10.340 -6.240 -11.308 1.00 88.88 114 GLU A C 1
ATOM 903 O O . GLU A 1 114 ? 10.854 -6.497 -12.397 1.00 88.88 114 GLU A O 1
ATOM 908 N N . GLN A 1 115 ? 9.343 -6.982 -10.807 1.00 89.69 115 GLN A N 1
ATOM 909 C CA . GLN A 1 115 ? 8.808 -8.170 -11.494 1.00 89.69 115 GLN A CA 1
ATOM 910 C C . GLN A 1 115 ? 8.008 -7.823 -12.751 1.00 89.69 115 GLN A C 1
ATOM 912 O O . GLN A 1 115 ? 8.094 -8.531 -13.754 1.00 89.69 115 GLN A O 1
ATOM 917 N N . VAL A 1 116 ? 7.262 -6.717 -12.728 1.00 87.56 116 VAL A N 1
ATOM 918 C CA . VAL A 1 116 ? 6.489 -6.242 -13.889 1.00 87.56 116 VAL A CA 1
ATOM 919 C C . VAL A 1 116 ? 7.399 -5.618 -14.969 1.00 87.56 116 VAL A C 1
ATOM 921 O O . VAL A 1 116 ? 6.930 -5.296 -16.056 1.00 87.56 116 VAL A O 1
ATOM 924 N N . GLN A 1 117 ? 8.715 -5.516 -14.718 1.00 75.75 117 GLN A N 1
ATOM 925 C CA . GLN A 1 117 ? 9.721 -4.908 -15.606 1.00 75.75 117 GLN A CA 1
ATOM 926 C C . GLN A 1 117 ? 9.398 -3.464 -16.007 1.00 75.75 117 GLN A C 1
ATOM 928 O O . GLN A 1 117 ? 9.882 -2.956 -17.021 1.00 75.75 117 GLN A O 1
ATOM 933 N N . ASP A 1 118 ? 8.607 -2.776 -15.193 1.00 74.94 118 ASP A N 1
ATOM 934 C CA . ASP A 1 118 ? 8.322 -1.372 -15.401 1.00 74.94 118 ASP A CA 1
ATOM 935 C C . ASP A 1 118 ? 9.494 -0.578 -14.835 1.00 74.94 118 ASP A C 1
ATOM 937 O O . ASP A 1 118 ? 9.651 -0.485 -13.628 1.00 74.94 118 ASP A O 1
ATOM 941 N N . SER A 1 119 ? 10.372 -0.062 -15.692 1.00 68.19 119 SER A N 1
ATOM 942 C CA . SER A 1 119 ? 11.524 0.743 -15.253 1.00 68.19 119 SER A CA 1
ATOM 943 C C . SER A 1 119 ? 11.169 2.224 -15.072 1.00 68.19 119 SER A C 1
ATOM 945 O O . SER A 1 119 ? 12.007 3.000 -14.626 1.00 68.19 119 SER A O 1
ATOM 947 N N . SER A 1 120 ? 9.949 2.629 -15.442 1.00 79.88 120 SER A N 1
ATOM 948 C CA . SER A 1 120 ? 9.492 4.026 -15.445 1.00 79.88 120 SER A CA 1
ATOM 949 C C . SER A 1 120 ? 8.792 4.455 -14.160 1.00 79.88 120 SER A C 1
ATOM 951 O O . SER A 1 120 ? 8.595 5.654 -13.962 1.00 79.88 120 SER A O 1
ATOM 953 N N . TRP A 1 121 ? 8.466 3.521 -13.261 1.00 83.25 121 TRP A N 1
ATOM 954 C CA . TRP A 1 121 ? 7.679 3.838 -12.065 1.00 83.25 121 TRP A CA 1
ATOM 955 C C . TRP A 1 121 ? 8.333 4.901 -11.170 1.00 83.25 121 TRP A C 1
ATOM 957 O O . TRP A 1 121 ? 7.628 5.633 -10.480 1.00 83.25 121 TRP A O 1
ATOM 967 N N . GLU A 1 122 ? 9.667 5.004 -11.173 1.00 84.88 122 GLU A N 1
ATOM 968 C CA . GLU A 1 122 ? 10.395 6.021 -10.409 1.00 84.88 122 GLU A CA 1
ATOM 969 C C . GLU A 1 122 ? 10.038 7.433 -10.893 1.00 84.88 122 GLU A C 1
ATOM 971 O O . GLU A 1 122 ? 9.739 8.319 -10.088 1.00 84.88 122 GLU A O 1
ATOM 976 N N . HIS A 1 123 ? 9.993 7.630 -12.214 1.00 80.75 123 HIS A N 1
ATOM 977 C CA . HIS A 1 123 ? 9.543 8.881 -12.814 1.00 80.75 123 HIS A CA 1
ATOM 978 C C . HIS A 1 123 ? 8.053 9.103 -12.570 1.00 80.75 123 HIS A C 1
ATOM 980 O O . HIS A 1 123 ? 7.668 10.204 -12.188 1.00 80.75 123 HIS A O 1
ATOM 986 N N . ASP A 1 124 ? 7.226 8.065 -12.702 1.00 79.12 124 ASP A N 1
ATOM 987 C CA . ASP A 1 124 ? 5.780 8.166 -12.480 1.00 79.12 124 ASP A CA 1
ATOM 988 C C . ASP A 1 124 ? 5.428 8.550 -11.038 1.00 79.12 124 ASP A C 1
ATOM 990 O O . ASP A 1 124 ? 4.478 9.302 -10.809 1.00 79.12 124 ASP A O 1
ATOM 994 N N . ALA A 1 125 ? 6.204 8.071 -10.062 1.00 74.88 125 ALA A N 1
ATOM 995 C CA . ALA A 1 125 ? 6.048 8.440 -8.660 1.00 74.88 125 ALA A CA 1
ATOM 996 C C . ALA A 1 125 ? 6.353 9.928 -8.446 1.00 74.88 125 ALA A C 1
ATOM 998 O O . ALA A 1 125 ? 5.642 10.617 -7.719 1.00 74.88 125 ALA A O 1
ATOM 999 N N . ILE A 1 126 ? 7.389 10.443 -9.109 1.00 78.75 126 ILE A N 1
ATOM 1000 C CA . ILE A 1 126 ? 7.762 11.862 -9.052 1.00 78.75 126 ILE A CA 1
ATOM 1001 C C . ILE A 1 126 ? 6.758 12.733 -9.831 1.00 78.75 126 ILE A C 1
ATOM 1003 O O . ILE A 1 126 ? 6.519 13.884 -9.459 1.00 78.75 126 ILE A O 1
ATOM 1007 N N . SER A 1 127 ? 6.172 12.190 -10.899 1.00 80.19 127 SER A N 1
ATOM 1008 C CA . SER A 1 127 ? 5.233 12.864 -11.801 1.00 80.19 127 SER A CA 1
ATOM 1009 C C . SER A 1 127 ? 3.761 12.772 -11.383 1.00 80.19 127 SER A C 1
ATOM 1011 O O . SER A 1 127 ? 2.923 13.323 -12.091 1.00 80.19 127 SER A O 1
ATOM 1013 N N . ASP A 1 128 ? 3.455 12.155 -10.236 1.00 74.19 128 ASP A N 1
ATOM 1014 C CA . ASP A 1 128 ? 2.104 12.054 -9.657 1.00 74.19 128 ASP A CA 1
ATOM 1015 C C . ASP A 1 128 ? 1.101 11.296 -10.553 1.00 74.19 128 ASP A C 1
ATOM 1017 O O . ASP A 1 128 ? -0.009 11.751 -10.825 1.00 74.19 128 ASP A O 1
ATOM 1021 N N . SER A 1 129 ? 1.509 10.124 -11.055 1.00 81.25 129 SER A N 1
ATOM 1022 C CA . SER A 1 129 ? 0.634 9.235 -11.836 1.00 81.25 129 SER A CA 1
ATOM 1023 C C . SER A 1 129 ? -0.557 8.718 -11.014 1.00 81.25 129 SER A C 1
ATOM 1025 O O . SER A 1 129 ? -0.384 8.216 -9.903 1.00 81.25 129 SER A O 1
ATOM 1027 N N . GLU A 1 130 ? -1.767 8.746 -11.588 1.00 80.12 130 GLU A N 1
ATOM 1028 C CA . GLU A 1 130 ? -3.014 8.340 -10.910 1.00 80.12 130 GLU A CA 1
ATOM 1029 C C . GLU A 1 130 ? -3.055 6.852 -10.511 1.00 80.12 130 GLU A C 1
ATOM 1031 O O . GLU A 1 130 ? -3.768 6.465 -9.580 1.00 80.12 130 GLU A O 1
ATOM 1036 N N . GLN A 1 131 ? -2.285 5.996 -11.188 1.00 83.94 131 GLN A N 1
ATOM 1037 C CA . GLN A 1 131 ? -2.315 4.549 -10.955 1.00 83.94 131 GLN A CA 1
ATOM 1038 C C . GLN A 1 131 ? -1.457 4.121 -9.752 1.00 83.94 131 GLN A C 1
ATOM 1040 O O . GLN A 1 131 ? -1.789 3.160 -9.050 1.00 83.94 131 GLN A O 1
ATOM 1045 N N . LEU A 1 132 ? -0.378 4.855 -9.475 1.00 90.62 132 LEU A N 1
ATOM 1046 C CA . LEU A 1 132 ? 0.618 4.507 -8.457 1.00 90.62 132 LEU A CA 1
ATOM 1047 C C . LEU A 1 132 ? 0.038 4.453 -7.028 1.00 90.62 132 LEU A C 1
ATOM 1049 O O . LEU A 1 132 ? 0.303 3.477 -6.317 1.00 90.62 132 LEU A O 1
ATOM 1053 N N . PRO A 1 133 ? -0.814 5.412 -6.607 1.00 93.06 133 PRO A N 1
ATOM 1054 C CA . PRO A 1 133 ? -1.477 5.361 -5.307 1.00 93.06 133 PRO A CA 1
ATOM 1055 C C . PRO A 1 133 ? -2.352 4.117 -5.114 1.00 93.06 133 PRO A C 1
ATOM 1057 O O . PRO A 1 133 ? -2.402 3.569 -4.014 1.00 93.06 133 PRO A O 1
ATOM 1060 N N . SER A 1 134 ? -3.012 3.630 -6.169 1.00 95.12 134 SER A N 1
ATOM 1061 C CA . SER A 1 134 ? -3.887 2.451 -6.079 1.00 95.12 134 SER A CA 1
ATOM 1062 C C . SER A 1 134 ? -3.093 1.173 -5.803 1.00 95.12 134 SER A C 1
ATOM 1064 O O . SER A 1 134 ? -3.463 0.366 -4.947 1.00 95.12 134 SER A O 1
ATOM 1066 N N . GLU A 1 135 ? -1.957 1.012 -6.476 1.00 95.62 135 GLU A N 1
ATOM 1067 C CA . GLU A 1 135 ? -1.059 -0.126 -6.276 1.00 95.62 135 GLU A CA 1
ATOM 1068 C C . GLU A 1 135 ? -0.336 -0.066 -4.930 1.00 95.62 135 GLU A C 1
ATOM 1070 O O . GLU A 1 135 ? -0.225 -1.081 -4.236 1.00 95.62 135 GLU A O 1
ATOM 1075 N N . LEU A 1 136 ? 0.094 1.127 -4.511 1.00 96.69 136 LEU A N 1
ATOM 1076 C CA . LEU A 1 136 ? 0.687 1.325 -3.192 1.00 96.69 136 LEU A CA 1
ATOM 1077 C C . LEU A 1 136 ? -0.328 1.052 -2.073 1.00 96.69 136 LEU A C 1
ATOM 1079 O O . LEU A 1 136 ? 0.018 0.431 -1.067 1.00 96.69 136 LEU A O 1
ATOM 1083 N N . ALA A 1 137 ? -1.590 1.452 -2.249 1.00 97.06 137 ALA A N 1
ATOM 1084 C CA . ALA A 1 137 ? -2.671 1.138 -1.317 1.00 97.06 137 ALA A CA 1
ATOM 1085 C C . ALA A 1 137 ? -2.909 -0.378 -1.206 1.00 97.06 137 ALA A C 1
ATOM 1087 O O . ALA A 1 137 ? -3.103 -0.891 -0.099 1.00 97.06 137 ALA A O 1
ATOM 1088 N N . ALA A 1 138 ? -2.841 -1.107 -2.324 1.00 97.12 138 ALA A N 1
ATOM 1089 C CA . ALA A 1 138 ? -2.916 -2.566 -2.326 1.00 97.12 138 ALA A CA 1
ATOM 1090 C C . ALA A 1 138 ? -1.705 -3.210 -1.623 1.00 97.12 138 ALA A C 1
ATOM 1092 O O . ALA A 1 138 ? -1.887 -4.126 -0.817 1.00 97.12 138 ALA A O 1
ATOM 1093 N N . CYS A 1 139 ? -0.490 -2.687 -1.828 1.00 97.12 139 CYS A N 1
ATOM 1094 C CA . CYS A 1 139 ? 0.714 -3.127 -1.110 1.00 97.12 139 CYS A CA 1
ATOM 1095 C C . CYS A 1 139 ? 0.616 -2.865 0.399 1.00 97.12 139 CYS A C 1
ATOM 1097 O O . CYS A 1 139 ? 0.954 -3.738 1.197 1.00 97.12 139 CYS A O 1
ATOM 1099 N N . LEU A 1 140 ? 0.098 -1.703 0.807 1.00 96.44 140 LEU A N 1
ATOM 1100 C CA . LEU A 1 140 ? -0.167 -1.375 2.210 1.00 96.44 140 LEU A CA 1
ATOM 1101 C C . LEU A 1 140 ? -1.182 -2.342 2.826 1.00 96.44 140 LEU A C 1
ATOM 1103 O O . LEU A 1 140 ? -0.966 -2.877 3.915 1.00 96.44 140 LEU A O 1
ATOM 1107 N N . TRP A 1 141 ? -2.282 -2.598 2.120 1.00 95.81 141 TRP A N 1
ATOM 1108 C CA . TRP A 1 141 ? -3.282 -3.567 2.547 1.00 95.81 141 TRP A CA 1
ATOM 1109 C C . TRP A 1 141 ? -2.674 -4.964 2.715 1.00 95.81 141 TRP A C 1
ATOM 1111 O O . TRP A 1 141 ? -2.876 -5.602 3.749 1.00 95.81 141 TRP A O 1
ATOM 1121 N N . LEU A 1 142 ? -1.860 -5.417 1.765 1.00 95.19 142 LEU A N 1
ATOM 1122 C CA . LEU A 1 142 ? -1.182 -6.706 1.844 1.00 95.19 142 LEU A CA 1
ATOM 1123 C C . LEU A 1 142 ? -0.175 -6.761 3.003 1.00 95.19 142 LEU A C 1
ATOM 1125 O O . LEU A 1 142 ? -0.189 -7.718 3.781 1.00 95.19 142 LEU A O 1
ATOM 1129 N N . ALA A 1 143 ? 0.615 -5.701 3.191 1.00 94.31 143 ALA A N 1
ATOM 1130 C CA . ALA A 1 143 ? 1.565 -5.570 4.291 1.00 94.31 143 ALA A CA 1
ATOM 1131 C C . ALA A 1 143 ? 0.875 -5.759 5.647 1.00 94.31 143 ALA A C 1
ATOM 1133 O O . ALA A 1 143 ? 1.334 -6.574 6.450 1.00 94.31 143 ALA A O 1
ATOM 1134 N N . THR A 1 144 ? -0.281 -5.115 5.866 1.00 92.50 144 THR A N 1
ATOM 1135 C CA . THR A 1 144 ? -1.041 -5.270 7.121 1.00 92.50 144 THR A CA 1
ATOM 1136 C C . THR A 1 144 ? -1.428 -6.725 7.394 1.00 92.50 144 THR A C 1
ATOM 1138 O O . THR A 1 144 ? -1.335 -7.182 8.529 1.00 92.50 144 THR A O 1
ATOM 1141 N N . LYS A 1 145 ? -1.800 -7.506 6.370 1.00 90.81 145 LYS A N 1
ATOM 1142 C CA . LYS A 1 145 ? -2.160 -8.924 6.558 1.00 90.81 145 LYS A CA 1
ATOM 1143 C C . LYS A 1 145 ? -0.968 -9.791 6.951 1.00 90.81 145 LYS A C 1
ATOM 1145 O O . LYS A 1 145 ? -1.154 -10.796 7.640 1.00 90.81 145 LYS A O 1
ATOM 1150 N N . THR A 1 146 ? 0.223 -9.427 6.483 1.00 90.00 146 THR A N 1
ATOM 1151 C CA . THR A 1 146 ? 1.440 -10.241 6.626 1.00 90.00 146 THR A CA 1
ATOM 1152 C C . THR A 1 146 ? 2.214 -9.987 7.918 1.00 90.00 146 THR A C 1
ATOM 1154 O O . THR A 1 146 ? 2.919 -10.882 8.369 1.00 90.00 146 THR A O 1
ATOM 1157 N N . THR A 1 147 ? 2.045 -8.836 8.575 1.00 84.88 147 THR A N 1
ATOM 1158 C CA . THR A 1 147 ? 2.794 -8.469 9.797 1.00 84.88 147 THR A CA 1
ATOM 1159 C C . THR A 1 147 ? 2.277 -9.114 11.093 1.00 84.88 147 THR A C 1
ATOM 1161 O O . THR A 1 147 ? 2.756 -8.804 12.180 1.00 84.88 147 THR A O 1
ATOM 1164 N N . GL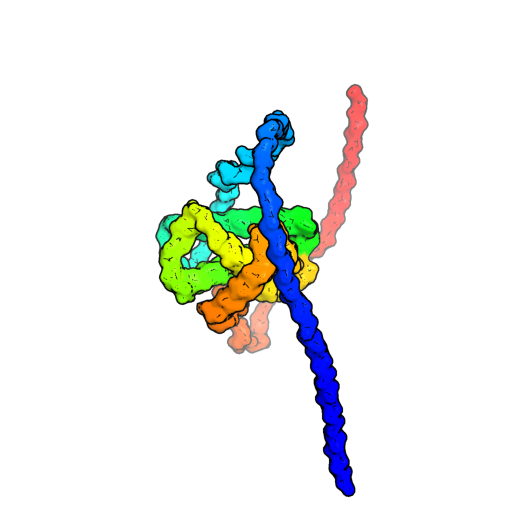Y A 1 148 ? 1.315 -10.040 11.019 1.00 69.25 148 GLY A N 1
ATOM 1165 C CA . GLY A 1 148 ? 0.930 -10.936 12.123 1.00 69.25 148 GLY A CA 1
ATOM 1166 C C . GLY A 1 148 ? 0.132 -10.312 13.279 1.00 69.25 148 GLY A C 1
ATOM 1167 O O . GLY A 1 148 ? -0.615 -11.025 13.950 1.00 69.25 148 GLY A O 1
ATOM 1168 N N . ASN A 1 149 ? 0.199 -8.997 13.497 1.00 70.62 149 ASN A N 1
ATOM 1169 C CA . ASN A 1 149 ? -0.466 -8.341 14.625 1.00 70.62 149 ASN A CA 1
ATOM 1170 C C . ASN A 1 149 ? -1.877 -7.848 14.264 1.00 70.62 149 ASN A C 1
ATOM 1172 O O . ASN A 1 149 ? -2.057 -6.710 13.855 1.00 70.62 149 ASN A O 1
ATOM 1176 N N . ARG A 1 150 ? -2.893 -8.712 14.396 1.00 69.94 150 ARG A N 1
ATOM 1177 C CA . ARG A 1 150 ? -4.255 -8.470 13.866 1.00 69.94 150 ARG A CA 1
ATOM 1178 C C . ARG A 1 150 ? -5.172 -7.581 14.711 1.00 69.94 150 ARG A C 1
ATOM 1180 O O . ARG A 1 150 ? -6.253 -7.230 14.245 1.00 69.94 150 ARG A O 1
ATOM 1187 N N . SER A 1 151 ? -4.796 -7.241 15.940 1.00 68.50 151 SER A N 1
ATOM 1188 C CA . SER A 1 151 ? -5.702 -6.593 16.905 1.00 68.50 151 SER A CA 1
ATOM 1189 C C . SER A 1 151 ? -5.964 -5.107 16.622 1.00 68.50 151 SER A C 1
ATOM 1191 O O . SER A 1 151 ? -6.976 -4.569 17.070 1.00 68.50 151 SER A O 1
ATOM 1193 N N . CYS A 1 152 ? -5.089 -4.452 15.856 1.00 75.69 152 CYS A N 1
ATOM 1194 C CA . CYS A 1 152 ? -5.125 -3.011 15.592 1.00 75.69 152 CYS A CA 1
ATOM 1195 C C . CYS A 1 152 ? -4.985 -2.646 14.104 1.00 75.69 152 CYS A C 1
ATOM 1197 O O . CYS A 1 152 ? -4.747 -1.479 13.781 1.00 75.69 152 CYS A O 1
ATOM 1199 N N . LEU A 1 153 ? -5.149 -3.618 13.199 1.00 80.50 153 LEU A N 1
ATOM 1200 C CA . LEU A 1 153 ? -4.997 -3.388 11.762 1.00 80.50 153 LEU A CA 1
ATOM 1201 C C . LEU A 1 153 ? -6.206 -2.666 11.165 1.00 80.50 153 LEU A C 1
ATOM 1203 O O . LEU A 1 153 ? -7.349 -2.936 11.556 1.00 80.50 153 LEU A O 1
ATOM 1207 N N . PRO A 1 154 ? -5.980 -1.793 10.172 1.00 87.38 154 PRO A N 1
ATOM 1208 C CA . PRO A 1 154 ? -7.075 -1.209 9.422 1.00 87.38 154 PRO A CA 1
ATOM 1209 C C . PRO A 1 154 ? -7.828 -2.308 8.665 1.00 87.38 154 PRO A C 1
ATOM 1211 O O . PRO A 1 154 ? -7.231 -3.193 8.058 1.00 87.38 154 PRO A O 1
ATOM 1214 N N . SER A 1 155 ? -9.159 -2.246 8.669 1.00 90.94 155 SER A N 1
ATOM 1215 C CA . SER A 1 155 ? -9.965 -3.047 7.747 1.00 90.94 155 SER A CA 1
ATOM 1216 C C . SER A 1 155 ? -9.789 -2.535 6.315 1.00 90.94 155 SER A C 1
ATOM 1218 O O . SER A 1 155 ? -9.466 -1.363 6.111 1.00 90.94 155 SER A O 1
ATOM 1220 N N . ARG A 1 156 ? -10.077 -3.373 5.307 1.00 92.19 156 ARG A N 1
ATOM 1221 C CA . ARG A 1 156 ? -10.035 -2.957 3.891 1.00 92.19 156 ARG A CA 1
ATOM 1222 C C . ARG A 1 156 ? -10.818 -1.664 3.667 1.00 92.19 156 ARG A C 1
ATOM 1224 O O . ARG A 1 156 ? -10.316 -0.747 3.036 1.00 92.19 156 ARG A O 1
ATOM 1231 N N . THR A 1 157 ? -12.014 -1.560 4.249 1.00 92.88 157 THR A N 1
ATOM 1232 C CA . THR A 1 157 ? -12.866 -0.366 4.159 1.00 92.88 157 THR A CA 1
ATOM 1233 C C . THR A 1 157 ? -12.186 0.885 4.718 1.00 92.88 157 THR A C 1
ATOM 1235 O O . THR A 1 157 ? -12.331 1.957 4.138 1.00 92.88 157 THR A O 1
ATOM 1238 N N . LEU A 1 158 ? -11.432 0.777 5.818 1.00 94.06 158 LEU A N 1
ATOM 1239 C CA . LEU A 1 158 ? -10.668 1.910 6.354 1.00 94.06 158 LEU A CA 1
ATOM 1240 C C . LEU A 1 158 ? -9.521 2.306 5.430 1.00 94.06 158 LEU A C 1
ATOM 1242 O O . LEU A 1 158 ? -9.336 3.497 5.200 1.00 94.06 158 LEU A O 1
ATOM 1246 N N . VAL A 1 159 ? -8.801 1.330 4.866 1.00 95.38 159 VAL A N 1
ATOM 1247 C CA . VAL A 1 159 ? -7.751 1.599 3.871 1.00 95.38 159 VAL A CA 1
ATOM 1248 C C . VAL A 1 159 ? -8.342 2.317 2.658 1.00 95.38 159 VAL A C 1
ATOM 1250 O O . VAL A 1 159 ? -7.828 3.362 2.277 1.00 95.38 159 VAL A O 1
ATOM 1253 N N . CYS A 1 160 ? -9.468 1.844 2.115 1.00 95.75 160 CYS A N 1
ATOM 1254 C CA . CYS A 1 160 ? -10.155 2.487 0.985 1.00 95.75 160 CYS A CA 1
ATOM 1255 C C . CYS A 1 160 ? -10.521 3.942 1.306 1.00 95.75 160 CYS A C 1
ATOM 1257 O O . CYS A 1 160 ? -10.263 4.843 0.520 1.00 95.75 160 CYS A O 1
ATOM 1259 N N . ARG A 1 161 ? -11.073 4.197 2.500 1.00 96.06 161 ARG A N 1
ATOM 1260 C CA . ARG A 1 161 ? -11.433 5.557 2.930 1.00 96.06 161 ARG A CA 1
ATOM 1261 C C . ARG A 1 161 ? -10.223 6.465 3.127 1.00 96.06 161 ARG A C 1
ATOM 1263 O O . ARG A 1 161 ? -10.334 7.656 2.868 1.00 96.06 161 ARG A O 1
ATOM 1270 N N . ALA A 1 162 ? -9.106 5.932 3.616 1.00 96.12 162 ALA A N 1
ATOM 1271 C CA . ALA A 1 162 ? 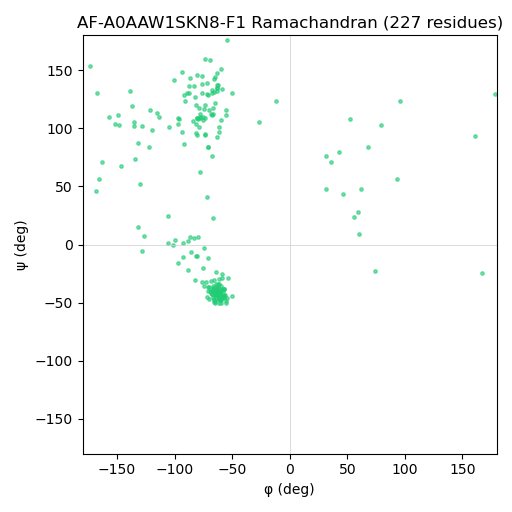-7.894 6.715 3.836 1.00 96.12 162 ALA A CA 1
ATOM 1272 C C . ALA A 1 162 ? -7.140 7.029 2.538 1.00 96.12 162 ALA A C 1
ATOM 1274 O O . ALA A 1 162 ? -6.509 8.076 2.442 1.00 96.12 162 ALA A O 1
ATOM 1275 N N . THR A 1 163 ? -7.207 6.119 1.567 1.00 96.12 163 THR A N 1
ATOM 1276 C CA . THR A 1 163 ? -6.482 6.194 0.288 1.00 96.12 163 THR A CA 1
ATOM 1277 C C . THR A 1 163 ? -7.330 6.769 -0.845 1.00 96.12 163 THR A C 1
ATOM 1279 O O . THR A 1 163 ? -6.784 7.169 -1.865 1.00 96.12 163 THR A O 1
ATOM 1282 N N . ASN A 1 164 ? -8.653 6.829 -0.664 1.00 96.12 164 ASN A N 1
ATOM 1283 C CA . ASN A 1 164 ? -9.638 7.154 -1.697 1.00 96.12 164 ASN A CA 1
ATOM 1284 C C . ASN A 1 164 ? -9.617 6.190 -2.904 1.00 96.12 164 ASN A C 1
ATOM 1286 O O . ASN A 1 164 ? -9.980 6.570 -4.013 1.00 96.12 164 ASN A O 1
ATOM 1290 N N . VAL A 1 165 ? -9.198 4.939 -2.688 1.00 95.50 165 VAL A N 1
ATOM 1291 C CA . VAL A 1 165 ? -9.151 3.890 -3.718 1.00 95.50 165 VAL A CA 1
ATOM 1292 C C . VAL A 1 165 ? -10.357 2.965 -3.568 1.00 95.50 165 VAL A C 1
ATOM 1294 O O . VAL A 1 165 ? -10.769 2.626 -2.454 1.00 95.50 165 VAL A O 1
ATOM 1297 N N . ASP A 1 166 ? -10.921 2.541 -4.697 1.00 95.25 166 ASP A N 1
ATOM 1298 C CA . ASP A 1 166 ? -12.060 1.629 -4.722 1.00 95.25 166 ASP A CA 1
ATOM 1299 C C . ASP A 1 166 ? -11.717 0.244 -4.109 1.00 95.25 166 ASP A C 1
ATOM 1301 O O . ASP A 1 166 ? -10.675 -0.345 -4.421 1.00 95.25 166 ASP A O 1
ATOM 1305 N N . PRO A 1 167 ? -12.578 -0.323 -3.238 1.00 94.62 167 PRO A N 1
ATOM 1306 C CA . PRO A 1 167 ? -12.345 -1.629 -2.619 1.00 94.62 167 PRO A CA 1
ATOM 1307 C C . PRO A 1 167 ? -12.255 -2.805 -3.596 1.00 94.62 167 PRO A C 1
ATOM 1309 O O . PRO A 1 167 ? -11.593 -3.798 -3.259 1.00 94.62 167 PRO A O 1
ATOM 1312 N N . ALA A 1 168 ? -12.939 -2.753 -4.744 1.00 95.12 168 ALA A N 1
ATOM 1313 C CA . ALA A 1 168 ? -12.841 -3.814 -5.741 1.00 95.12 168 ALA A CA 1
ATOM 1314 C C . ALA A 1 168 ? -11.468 -3.755 -6.415 1.00 95.12 168 ALA A C 1
ATOM 1316 O O . ALA A 1 168 ? -10.778 -4.776 -6.439 1.00 95.12 168 ALA A O 1
ATOM 1317 N N . LEU A 1 169 ? -11.022 -2.555 -6.801 1.00 95.38 169 LEU A N 1
ATOM 1318 C CA . LEU A 1 169 ? -9.689 -2.337 -7.367 1.00 95.38 169 LEU A CA 1
ATOM 1319 C C . LEU A 1 169 ? -8.567 -2.786 -6.418 1.00 95.38 169 LEU A C 1
ATOM 1321 O O . LEU A 1 169 ? -7.664 -3.501 -6.841 1.00 95.38 169 LEU A O 1
ATOM 1325 N N . ILE A 1 170 ? -8.644 -2.464 -5.118 1.00 96.00 170 ILE A N 1
ATOM 1326 C CA . ILE A 1 170 ? -7.651 -2.951 -4.136 1.00 96.00 170 ILE A CA 1
ATOM 1327 C C . ILE A 1 170 ? -7.582 -4.481 -4.122 1.00 96.00 170 ILE A C 1
ATOM 1329 O O . ILE A 1 170 ? -6.506 -5.047 -3.958 1.00 96.00 170 ILE A O 1
ATOM 1333 N N . SER A 1 171 ? -8.722 -5.158 -4.265 1.00 95.50 171 SER A N 1
ATOM 1334 C CA . SER A 1 171 ? -8.784 -6.624 -4.210 1.00 95.50 171 SER A CA 1
ATOM 1335 C C . SER A 1 171 ? -8.233 -7.271 -5.483 1.00 95.50 171 SER A C 1
ATOM 1337 O O . SER A 1 171 ? -7.594 -8.318 -5.412 1.00 95.50 171 SER A O 1
ATOM 1339 N N . GLU A 1 172 ? -8.467 -6.644 -6.636 1.00 96.44 172 GLU A N 1
ATOM 1340 C CA . GLU A 1 172 ? -7.890 -7.050 -7.918 1.00 96.44 172 GLU A CA 1
ATOM 1341 C C . GLU A 1 172 ? -6.368 -6.867 -7.920 1.00 96.44 172 GLU A C 1
ATOM 1343 O O . GLU A 1 172 ? -5.631 -7.813 -8.202 1.00 96.44 172 GLU A O 1
ATOM 1348 N N . LEU A 1 173 ? -5.897 -5.688 -7.506 1.00 96.56 173 LEU A N 1
ATOM 1349 C CA . LEU A 1 173 ? -4.472 -5.388 -7.389 1.00 96.56 173 LEU A CA 1
ATOM 1350 C C . LEU A 1 173 ? -3.784 -6.278 -6.355 1.00 96.56 173 LEU A C 1
ATOM 1352 O O . LEU A 1 173 ? -2.672 -6.729 -6.598 1.00 96.56 173 LEU A O 1
ATOM 1356 N N . GLU A 1 174 ? -4.437 -6.589 -5.233 1.00 96.44 174 GLU A N 1
ATOM 1357 C CA . GLU A 1 174 ? -3.909 -7.535 -4.246 1.00 96.44 174 GLU A CA 1
ATOM 1358 C C . GLU A 1 174 ? -3.581 -8.888 -4.893 1.00 96.44 174 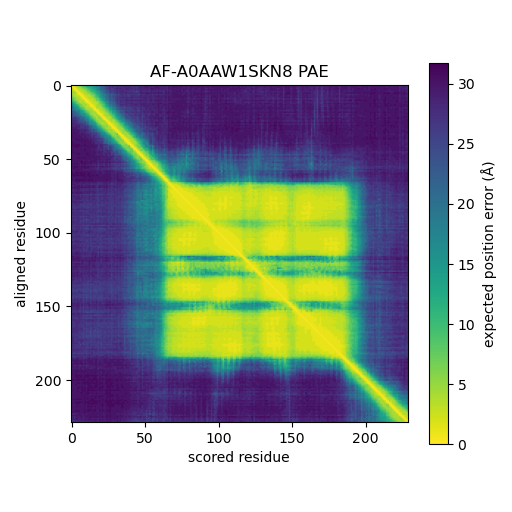GLU A C 1
ATOM 1360 O O . GLU A 1 174 ? -2.477 -9.407 -4.716 1.00 96.44 174 GLU A O 1
ATOM 1365 N N . LEU A 1 175 ? -4.525 -9.453 -5.651 1.00 96.25 175 LEU A N 1
ATOM 1366 C CA . LEU A 1 175 ? -4.313 -10.721 -6.345 1.00 96.25 175 LEU A CA 1
ATOM 1367 C C . LEU A 1 175 ? -3.215 -10.595 -7.406 1.00 96.25 175 LEU A C 1
ATOM 1369 O O . LEU A 1 175 ? -2.365 -11.478 -7.509 1.00 96.25 175 LEU A O 1
ATOM 1373 N N . HIS A 1 176 ? -3.210 -9.500 -8.165 1.00 96.12 176 HIS A N 1
ATOM 1374 C CA . HIS A 1 176 ? -2.203 -9.252 -9.192 1.00 96.12 176 HIS A CA 1
ATOM 1375 C C . HIS A 1 176 ? -0.786 -9.174 -8.603 1.00 96.12 176 HIS A C 1
ATOM 1377 O O . HIS A 1 176 ? 0.120 -9.848 -9.088 1.00 96.12 176 HIS A O 1
ATOM 1383 N N . ILE A 1 177 ? -0.614 -8.436 -7.503 1.00 96.31 177 ILE A N 1
ATOM 1384 C CA . ILE A 1 177 ? 0.653 -8.326 -6.769 1.00 96.31 177 ILE A CA 1
ATOM 1385 C C . ILE A 1 177 ? 1.081 -9.695 -6.231 1.00 96.31 177 ILE A C 1
ATOM 1387 O O . ILE A 1 177 ? 2.245 -10.067 -6.357 1.00 96.31 177 ILE A O 1
ATOM 1391 N N . LEU A 1 178 ? 0.156 -10.472 -5.659 1.00 96.38 178 LEU A N 1
ATOM 1392 C CA . LEU A 1 178 ? 0.456 -11.816 -5.157 1.00 96.38 178 LEU A CA 1
ATOM 1393 C C . LEU A 1 178 ? 0.965 -12.752 -6.257 1.00 96.38 178 LEU A C 1
ATOM 1395 O O . LEU A 1 178 ? 1.929 -13.479 -6.026 1.00 96.38 178 LEU A O 1
ATOM 1399 N N . ILE A 1 179 ? 0.344 -12.712 -7.439 1.00 96.00 179 ILE A N 1
ATOM 1400 C CA . ILE A 1 179 ? 0.770 -13.495 -8.605 1.00 96.00 179 ILE A CA 1
ATOM 1401 C C . ILE A 1 179 ? 2.148 -13.030 -9.086 1.00 96.00 179 ILE A C 1
ATOM 1403 O O . ILE A 1 179 ? 3.031 -13.858 -9.283 1.00 96.00 179 ILE A O 1
ATOM 1407 N N . ALA A 1 180 ? 2.349 -11.719 -9.237 1.00 95.25 180 ALA A N 1
ATOM 1408 C CA . ALA A 1 180 ? 3.613 -11.150 -9.702 1.00 95.25 180 ALA A CA 1
ATOM 1409 C C . ALA A 1 180 ? 4.784 -11.453 -8.753 1.00 95.25 180 ALA A C 1
ATOM 1411 O O . ALA A 1 180 ? 5.909 -11.656 -9.197 1.00 95.25 180 ALA A O 1
ATOM 1412 N N . LEU A 1 181 ? 4.522 -11.522 -7.446 1.00 94.50 181 LEU A N 1
ATOM 1413 C CA . LEU A 1 181 ? 5.517 -11.873 -6.432 1.00 94.50 181 LEU A CA 1
ATOM 1414 C C . LEU A 1 181 ? 5.659 -13.386 -6.207 1.00 94.50 181 LEU A C 1
ATOM 1416 O O . LEU A 1 181 ? 6.337 -13.775 -5.255 1.00 94.50 181 LEU A O 1
ATOM 1420 N N . ASP A 1 182 ? 5.003 -14.222 -7.015 1.00 94.06 182 ASP A N 1
ATOM 1421 C CA . ASP A 1 182 ? 4.946 -15.682 -6.863 1.00 94.06 182 ASP A CA 1
ATOM 1422 C C . ASP A 1 182 ? 4.641 -16.109 -5.415 1.00 94.06 182 ASP A C 1
ATOM 1424 O O . ASP A 1 182 ? 5.285 -16.968 -4.817 1.00 94.06 182 ASP A O 1
ATOM 1428 N N . TRP A 1 183 ? 3.681 -15.417 -4.793 1.00 92.44 183 TRP A N 1
ATOM 1429 C CA . TRP A 1 183 ? 3.250 -15.628 -3.406 1.00 92.44 183 TRP A CA 1
ATOM 1430 C C . TRP A 1 183 ? 4.346 -15.434 -2.339 1.00 92.44 183 TRP A C 1
ATOM 1432 O O . TRP A 1 183 ? 4.098 -15.663 -1.149 1.00 92.44 183 TRP A O 1
ATOM 1442 N N . HIS A 1 184 ? 5.530 -14.928 -2.703 1.00 89.94 184 HIS A N 1
ATOM 1443 C CA . HIS A 1 184 ? 6.631 -14.625 -1.786 1.00 89.94 184 HIS A CA 1
ATOM 1444 C C . HIS A 1 184 ? 6.408 -13.309 -1.028 1.00 89.94 184 HIS A C 1
ATOM 1446 O O . HIS A 1 184 ? 7.183 -12.353 -1.130 1.00 89.94 184 HIS A O 1
ATOM 1452 N N . VAL A 1 185 ? 5.345 -13.274 -0.226 1.00 86.31 185 VAL A N 1
ATOM 1453 C CA . VAL A 1 185 ? 4.941 -12.130 0.610 1.00 86.31 185 VAL A CA 1
ATOM 1454 C C . VAL A 1 185 ? 5.234 -12.337 2.093 1.00 86.31 185 VAL A C 1
ATOM 1456 O O . VAL A 1 185 ? 4.950 -11.458 2.906 1.00 86.31 185 VAL A O 1
ATOM 1459 N N . ALA A 1 186 ? 5.834 -13.471 2.463 1.00 78.81 186 ALA A N 1
ATOM 1460 C CA . ALA A 1 186 ? 6.317 -13.715 3.817 1.00 78.81 186 ALA A CA 1
ATOM 1461 C C . ALA A 1 186 ? 7.473 -12.762 4.146 1.00 78.81 186 ALA A C 1
ATOM 1463 O O . ALA A 1 186 ? 8.383 -12.552 3.337 1.00 78.81 186 ALA A O 1
ATOM 1464 N N . PHE A 1 187 ? 7.399 -12.114 5.308 1.00 65.56 187 PHE A N 1
ATOM 1465 C CA . PHE A 1 187 ? 8.480 -11.274 5.801 1.00 65.56 187 PHE A CA 1
ATOM 1466 C C . PHE A 1 187 ? 9.571 -12.213 6.312 1.00 65.56 187 PHE A C 1
ATOM 1468 O O . PHE A 1 187 ? 9.395 -12.864 7.339 1.00 65.56 187 PHE A O 1
ATOM 1475 N N . ASN A 1 188 ? 10.676 -12.324 5.572 1.00 57.78 188 ASN A N 1
ATOM 1476 C CA . ASN A 1 188 ? 11.882 -12.935 6.109 1.00 57.78 188 ASN A CA 1
ATOM 1477 C C . ASN A 1 188 ? 12.437 -11.951 7.141 1.00 57.78 188 ASN A C 1
ATOM 1479 O O . ASN A 1 188 ? 13.323 -11.165 6.832 1.00 57.78 188 ASN A O 1
ATOM 1483 N N . SER A 1 189 ? 11.923 -11.994 8.371 1.00 50.16 189 SER A N 1
ATOM 1484 C CA . SER A 1 189 ? 12.484 -11.279 9.524 1.00 50.16 189 SER A CA 1
ATOM 1485 C C . SER A 1 189 ? 13.855 -11.813 9.934 1.00 50.16 189 SER A C 1
ATOM 1487 O O . SER A 1 189 ? 14.234 -11.659 11.090 1.00 50.16 189 SER A O 1
ATOM 1489 N N . ARG A 1 190 ? 14.599 -12.474 9.038 1.00 43.66 190 ARG A N 1
ATOM 1490 C CA . ARG A 1 190 ? 16.009 -12.744 9.282 1.00 43.66 190 ARG A CA 1
ATOM 1491 C C . ARG A 1 190 ? 16.719 -11.409 9.167 1.00 43.66 190 ARG A C 1
ATOM 1493 O O . ARG A 1 190 ? 17.224 -11.042 8.109 1.00 43.66 190 ARG A O 1
ATOM 1500 N N . LEU A 1 191 ? 16.701 -10.669 10.270 1.00 47.38 191 LEU A N 1
ATOM 1501 C CA . LEU A 1 191 ? 17.733 -9.693 10.532 1.00 47.38 191 LEU A CA 1
ATOM 1502 C C . LEU A 1 191 ? 19.067 -10.429 10.326 1.00 47.38 191 LEU A C 1
ATOM 1504 O O . LEU A 1 191 ? 19.221 -11.551 10.823 1.00 47.38 191 LEU A O 1
ATOM 1508 N N . PRO A 1 192 ? 20.005 -9.870 9.550 1.00 42.50 192 PRO A N 1
ATOM 1509 C CA . PRO A 1 192 ? 21.347 -10.423 9.447 1.00 42.50 192 PRO A CA 1
ATOM 1510 C C . PRO A 1 192 ? 21.994 -10.335 10.838 1.00 42.50 192 PRO A C 1
ATOM 1512 O O . PRO A 1 192 ? 22.512 -9.293 11.223 1.00 42.50 192 PRO A O 1
ATOM 1515 N N . GLY A 1 193 ? 21.863 -11.404 11.624 1.00 50.22 193 GLY A N 1
ATOM 1516 C CA . GLY A 1 193 ? 22.277 -11.454 13.028 1.00 50.22 193 GLY A CA 1
ATOM 1517 C C . GLY A 1 193 ? 21.750 -12.661 13.811 1.00 50.22 193 GLY A C 1
ATOM 1518 O O . GLY A 1 193 ? 22.406 -13.083 14.755 1.00 50.22 193 GLY A O 1
ATOM 1519 N N . ASP A 1 194 ? 20.635 -13.272 13.393 1.00 49.22 194 ASP A N 1
ATOM 1520 C CA . ASP A 1 194 ? 20.023 -14.382 14.153 1.00 49.22 194 ASP A CA 1
ATOM 1521 C C . ASP A 1 194 ? 20.494 -15.790 13.720 1.00 49.22 194 ASP A C 1
ATOM 1523 O O . ASP A 1 194 ? 20.053 -16.793 14.279 1.00 49.22 194 ASP A O 1
ATOM 1527 N N . ASP A 1 195 ? 21.404 -15.885 12.743 1.00 48.44 195 ASP A N 1
ATOM 1528 C CA . ASP A 1 195 ? 21.913 -17.153 12.186 1.00 48.44 195 ASP A CA 1
ATOM 1529 C C . ASP A 1 195 ? 23.355 -17.500 12.630 1.00 48.44 195 ASP A C 1
ATOM 1531 O O . ASP A 1 195 ? 24.034 -18.284 11.967 1.00 48.44 195 ASP A O 1
ATOM 1535 N N . GLU A 1 196 ? 23.836 -16.992 13.770 1.00 51.81 196 GLU A N 1
ATOM 1536 C CA . GLU A 1 196 ? 25.024 -17.560 14.426 1.00 51.81 196 GLU A CA 1
ATOM 1537 C C . GLU A 1 196 ? 24.708 -18.035 15.855 1.00 51.81 196 GLU A C 1
ATOM 1539 O O . GLU A 1 196 ? 24.487 -17.246 16.767 1.00 51.81 196 GLU A O 1
ATOM 1544 N N . SER A 1 197 ? 24.830 -19.355 16.058 1.00 48.62 197 SER A N 1
ATOM 1545 C CA . SER A 1 197 ? 25.181 -20.000 17.341 1.00 48.62 197 SER A CA 1
ATOM 1546 C C . SER A 1 197 ? 24.065 -20.473 18.289 1.00 48.62 197 SER A C 1
ATOM 1548 O O . SER A 1 197 ? 24.114 -20.202 19.484 1.00 48.62 197 SER A O 1
ATOM 1550 N N . ILE A 1 198 ? 23.141 -21.331 17.835 1.00 48.75 198 ILE A N 1
ATOM 1551 C CA . ILE A 1 198 ? 22.496 -22.305 18.752 1.00 48.75 198 ILE A CA 1
ATOM 1552 C C . ILE A 1 198 ? 22.550 -23.724 18.170 1.00 48.75 198 ILE A C 1
ATOM 1554 O O . ILE A 1 198 ? 21.561 -24.445 18.072 1.00 48.75 198 ILE A O 1
ATOM 1558 N N . ALA A 1 199 ? 23.750 -24.146 17.784 1.00 51.28 199 ALA A N 1
ATOM 1559 C CA . ALA A 1 199 ? 24.089 -25.556 17.695 1.00 51.28 199 ALA A CA 1
ATOM 1560 C C . ALA A 1 199 ? 25.496 -25.739 18.278 1.00 51.28 199 ALA A C 1
ATOM 1562 O O . ALA A 1 199 ? 26.457 -25.148 17.804 1.00 51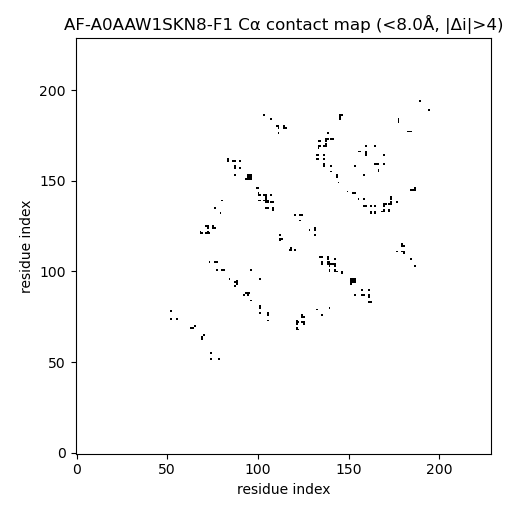.28 199 ALA A O 1
ATOM 1563 N N . SER A 1 200 ? 25.571 -26.550 19.334 1.00 51.25 200 SER A N 1
ATOM 1564 C CA . SER A 1 200 ? 26.769 -27.014 20.047 1.00 51.25 200 SER A CA 1
ATOM 1565 C C . SER A 1 200 ? 27.586 -25.986 20.847 1.00 51.25 200 SER A C 1
ATOM 1567 O O . SER A 1 200 ? 28.661 -25.585 20.422 1.00 51.25 200 SER A O 1
ATOM 1569 N N . MET A 1 201 ? 27.185 -25.706 22.092 1.00 36.91 201 MET A N 1
ATOM 1570 C CA . MET A 1 201 ? 28.156 -25.609 23.191 1.00 36.91 201 MET A CA 1
ATOM 1571 C C . MET A 1 201 ? 27.613 -26.281 24.459 1.00 36.91 201 MET A C 1
ATOM 1573 O O . MET A 1 201 ? 26.459 -26.125 24.843 1.00 36.91 201 MET A O 1
ATOM 1577 N N . SER A 1 202 ? 28.484 -27.107 25.034 1.00 40.34 202 SER A N 1
ATOM 1578 C CA . SER A 1 202 ? 28.344 -27.901 26.256 1.00 40.34 202 SER A CA 1
ATOM 1579 C C . SER A 1 202 ? 28.076 -27.016 27.489 1.00 40.34 202 SER A C 1
ATOM 1581 O O . SER A 1 202 ? 28.561 -25.884 27.515 1.00 40.34 202 SER A O 1
ATOM 1583 N N . PRO A 1 203 ? 27.375 -27.491 28.539 1.00 46.91 203 PRO A N 1
ATOM 1584 C CA . PRO A 1 203 ? 27.136 -26.696 29.734 1.00 46.91 203 PRO A CA 1
ATOM 1585 C C . PRO A 1 203 ? 28.384 -26.739 30.620 1.00 46.91 203 PRO A C 1
ATOM 1587 O O . PRO A 1 203 ? 28.565 -27.653 31.421 1.00 46.91 203 PRO A O 1
ATOM 1590 N N . ALA A 1 204 ? 29.263 -25.754 30.476 1.00 47.09 204 ALA A N 1
ATOM 1591 C CA . ALA A 1 204 ? 30.300 -25.495 31.461 1.00 47.09 204 ALA A CA 1
ATOM 1592 C C . ALA A 1 204 ? 30.622 -24.001 31.482 1.00 47.09 204 ALA A C 1
ATOM 1594 O O . ALA A 1 204 ? 31.191 -23.481 30.533 1.00 47.09 204 ALA A O 1
ATOM 1595 N N . SER A 1 205 ? 30.255 -23.368 32.598 1.00 49.78 205 SER A N 1
ATOM 1596 C CA . SER A 1 205 ? 30.807 -22.117 33.121 1.00 49.78 205 SER A CA 1
ATOM 1597 C C . SER A 1 205 ? 30.868 -20.922 32.172 1.00 49.78 205 SER A C 1
ATOM 1599 O O . SER A 1 205 ? 31.806 -20.804 31.396 1.00 49.78 205 SER A O 1
ATOM 1601 N N . GLN A 1 206 ? 30.004 -19.929 32.398 1.00 43.50 206 GLN A N 1
ATOM 1602 C CA . GLN A 1 206 ? 30.515 -18.596 32.729 1.00 43.50 206 GLN A CA 1
ATOM 1603 C C . GLN A 1 206 ? 29.425 -17.665 33.247 1.00 43.50 206 GLN A C 1
ATOM 1605 O O . GLN A 1 206 ? 28.346 -17.518 32.678 1.00 43.50 206 GLN A O 1
ATOM 1610 N N . ASP A 1 207 ? 29.772 -17.059 34.372 1.00 46.09 207 ASP A N 1
ATOM 1611 C CA . ASP A 1 207 ? 29.075 -16.013 35.084 1.00 46.09 207 ASP A CA 1
ATOM 1612 C C . ASP A 1 207 ? 28.796 -14.807 34.180 1.00 46.09 207 ASP A C 1
ATOM 1614 O O . ASP A 1 207 ? 29.702 -14.062 33.820 1.00 46.09 207 ASP A O 1
ATOM 1618 N N . TYR A 1 208 ? 27.525 -14.574 33.868 1.00 39.34 208 TYR A N 1
ATOM 1619 C CA . TYR A 1 208 ? 27.030 -13.240 33.543 1.00 39.34 208 TYR A CA 1
ATOM 1620 C C . TYR A 1 208 ? 25.760 -12.998 34.352 1.00 39.34 208 TYR A C 1
ATOM 1622 O O . TYR A 1 208 ? 24.638 -13.285 33.937 1.00 39.34 208 TYR A O 1
ATOM 1630 N N . ALA A 1 209 ? 25.975 -12.500 35.568 1.00 38.06 209 ALA A N 1
ATOM 1631 C CA . ALA A 1 209 ? 24.941 -11.875 36.367 1.00 38.06 209 ALA A CA 1
ATOM 1632 C C . ALA A 1 209 ? 24.547 -10.557 35.688 1.00 38.06 209 ALA A C 1
ATOM 1634 O O . ALA A 1 209 ? 25.335 -9.614 35.633 1.00 38.06 209 ALA A O 1
ATOM 1635 N N . TRP A 1 210 ? 23.326 -10.495 35.166 1.00 43.22 210 TRP A N 1
ATOM 1636 C CA . TRP A 1 210 ? 22.688 -9.221 34.861 1.00 43.22 210 TRP A CA 1
ATOM 1637 C C . TRP A 1 210 ? 22.395 -8.513 36.190 1.00 43.22 210 TRP A C 1
ATOM 1639 O O . TRP A 1 210 ? 21.830 -9.146 37.087 1.00 43.22 210 TRP A O 1
ATOM 1649 N N . PRO A 1 211 ? 22.767 -7.235 36.364 1.00 39.19 211 PRO A N 1
ATOM 1650 C CA . PRO A 1 211 ? 22.343 -6.494 37.535 1.00 39.19 211 PRO A CA 1
ATOM 1651 C C . PRO A 1 211 ? 20.828 -6.286 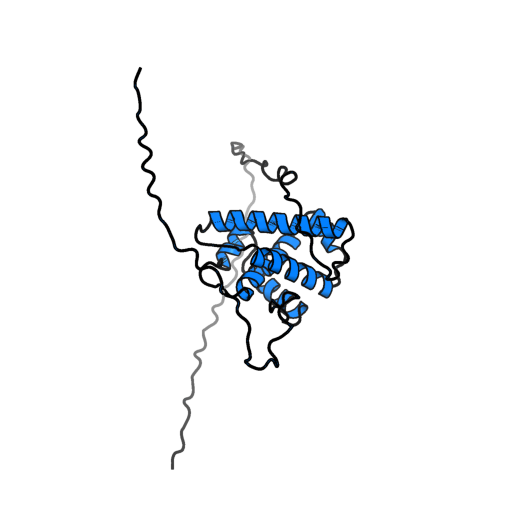37.450 1.00 39.19 211 PRO A C 1
ATOM 1653 O O . PRO A 1 211 ? 20.337 -5.558 36.590 1.00 39.19 211 PRO A O 1
ATOM 1656 N N . SER A 1 212 ? 20.092 -6.945 38.347 1.00 46.06 212 SER A N 1
ATOM 1657 C CA . SER A 1 212 ? 18.737 -6.545 38.714 1.00 46.06 212 SER A CA 1
ATOM 1658 C C . SER A 1 212 ? 18.814 -5.146 39.316 1.00 46.06 212 SER A C 1
ATOM 1660 O O . SER A 1 212 ? 19.195 -4.989 40.475 1.00 46.06 212 SER A O 1
ATOM 1662 N N . GLU A 1 213 ? 18.479 -4.120 38.537 1.00 47.97 213 GLU A N 1
ATOM 1663 C CA . GLU A 1 213 ? 18.151 -2.824 39.116 1.00 47.97 213 GLU A CA 1
ATOM 1664 C C . GLU A 1 213 ? 16.768 -2.924 39.753 1.00 47.97 213 GLU A C 1
ATOM 1666 O O . GLU A 1 213 ? 15.720 -2.808 39.114 1.00 47.97 213 GLU A O 1
ATOM 1671 N N . ASP A 1 214 ? 16.805 -3.188 41.055 1.00 47.78 214 ASP A N 1
ATOM 1672 C CA . ASP A 1 214 ? 15.688 -3.009 41.953 1.00 47.78 214 ASP A CA 1
ATOM 1673 C C . ASP A 1 214 ? 15.175 -1.569 41.868 1.00 47.78 214 ASP A C 1
ATOM 1675 O O . ASP A 1 214 ? 15.816 -0.586 42.243 1.00 47.78 214 ASP A O 1
ATOM 1679 N N . TYR A 1 215 ? 13.943 -1.502 41.392 1.00 49.81 215 TYR A N 1
ATOM 1680 C CA . TYR A 1 215 ? 12.928 -0.506 41.667 1.00 49.81 215 TYR A CA 1
ATOM 1681 C C . TYR A 1 215 ? 13.106 0.170 43.043 1.00 49.81 215 TYR A C 1
ATOM 1683 O O . TYR A 1 215 ? 12.735 -0.384 44.081 1.00 49.81 215 TYR A O 1
ATOM 1691 N N . ARG A 1 216 ? 13.586 1.420 43.066 1.00 43.66 216 ARG A N 1
ATOM 1692 C CA . ARG A 1 216 ? 13.404 2.308 44.223 1.00 43.66 216 ARG A CA 1
ATOM 1693 C C . ARG A 1 216 ? 12.637 3.553 43.808 1.00 43.66 216 ARG A C 1
ATOM 1695 O O . ARG A 1 216 ? 13.183 4.514 43.278 1.00 43.66 216 ARG A O 1
ATOM 1702 N N . ALA A 1 217 ? 11.339 3.512 44.089 1.00 46.19 217 ALA A N 1
ATOM 1703 C CA . ALA A 1 217 ? 10.473 4.675 44.094 1.00 46.19 217 ALA A CA 1
ATOM 1704 C C . ALA A 1 217 ? 10.993 5.696 45.121 1.00 46.19 217 ALA A C 1
ATOM 1706 O O . ALA A 1 217 ? 10.852 5.501 46.328 1.00 46.19 217 ALA A O 1
ATOM 1707 N N . SER A 1 218 ? 11.573 6.792 44.639 1.00 45.44 218 SER A N 1
ATOM 1708 C CA . SER A 1 218 ? 11.731 8.014 45.425 1.00 45.44 218 SER A CA 1
ATOM 1709 C C . SER A 1 218 ? 10.547 8.920 45.125 1.00 45.44 218 SER A C 1
ATOM 1711 O O . SER A 1 218 ? 10.509 9.638 44.130 1.00 45.44 218 SER A O 1
ATOM 1713 N N . SER A 1 219 ? 9.555 8.841 46.007 1.00 50.69 219 SER A N 1
ATOM 1714 C CA . SER A 1 219 ? 8.485 9.821 46.150 1.00 50.69 219 SER A CA 1
ATOM 1715 C C . SER A 1 219 ? 9.097 11.172 46.536 1.00 50.69 219 SER A C 1
ATOM 1717 O O . SER A 1 219 ? 9.352 11.410 47.716 1.00 50.69 219 SER A O 1
ATOM 1719 N N . SER A 1 220 ? 9.327 12.054 45.562 1.00 47.16 220 SER A N 1
ATOM 1720 C CA . SER A 1 220 ? 9.568 13.474 45.827 1.00 47.16 220 SER A CA 1
ATOM 1721 C C . SER A 1 220 ? 8.257 14.233 45.650 1.00 47.16 220 SER A C 1
ATOM 1723 O O . SER A 1 220 ? 7.774 14.447 44.541 1.00 47.16 220 SER A O 1
ATOM 1725 N N . SER A 1 221 ? 7.658 14.578 46.785 1.00 47.78 221 SER A N 1
ATOM 1726 C CA . SER A 1 221 ? 6.547 15.514 46.902 1.00 47.78 221 SER A CA 1
ATOM 1727 C C . SER A 1 221 ? 7.087 16.929 46.689 1.00 47.78 221 SER A C 1
ATOM 1729 O O . SER A 1 221 ? 7.546 17.554 47.644 1.00 47.78 221 SER A O 1
ATOM 1731 N N . GLU A 1 222 ? 7.022 17.454 45.466 1.00 50.47 222 GLU A N 1
ATOM 1732 C CA . GLU A 1 222 ? 7.184 18.893 45.243 1.00 50.47 222 GLU A CA 1
ATOM 1733 C C . GLU A 1 222 ? 5.850 19.611 45.469 1.00 50.47 222 GLU A C 1
ATOM 1735 O O . GLU A 1 222 ? 4.893 19.522 44.698 1.00 50.47 222 GLU A O 1
ATOM 1740 N N . VAL A 1 223 ? 5.811 20.301 46.605 1.00 52.94 223 VAL A N 1
ATOM 1741 C CA . VAL A 1 223 ? 4.778 21.240 47.028 1.00 52.94 223 VAL A CA 1
ATOM 1742 C C . VAL A 1 223 ? 4.934 22.514 46.200 1.00 52.94 223 VAL A C 1
ATOM 1744 O O . VAL A 1 223 ? 5.863 23.287 46.416 1.00 52.94 223 VAL A O 1
ATOM 1747 N N . TRP A 1 224 ? 4.012 22.764 45.273 1.00 60.12 224 TRP A N 1
ATOM 1748 C CA . TRP A 1 224 ? 3.883 24.072 44.634 1.00 60.12 224 TRP A CA 1
ATOM 1749 C C . TRP A 1 224 ? 3.149 25.019 45.590 1.00 60.12 224 TRP A C 1
ATOM 1751 O O . TRP A 1 224 ? 1.929 24.954 45.739 1.00 60.12 224 TRP A O 1
ATOM 1761 N N . GLN A 1 225 ? 3.899 25.889 46.268 1.00 50.78 225 GLN A N 1
ATOM 1762 C CA . GLN A 1 225 ? 3.345 27.066 46.937 1.00 50.78 225 GLN A CA 1
ATOM 1763 C C . GLN A 1 225 ? 3.071 28.148 45.885 1.00 50.78 225 GLN A C 1
ATOM 1765 O O . GLN A 1 225 ? 3.995 28.736 45.330 1.00 50.78 225 GLN A O 1
ATOM 1770 N N . CYS A 1 226 ? 1.793 28.418 45.616 1.00 50.12 226 CYS A N 1
ATOM 1771 C CA . CYS A 1 226 ? 1.364 29.655 44.971 1.00 50.12 226 CYS A CA 1
ATOM 1772 C C . CYS A 1 226 ? 1.370 30.779 46.013 1.00 50.12 226 CYS A C 1
ATOM 1774 O O . CYS A 1 226 ? 0.502 30.812 46.886 1.00 50.12 226 CYS A O 1
ATOM 1776 N N . SER A 1 227 ? 2.322 31.704 45.907 1.00 57.50 227 SER A N 1
ATOM 1777 C CA . SER A 1 227 ? 2.206 33.023 46.531 1.00 57.50 227 SER A CA 1
ATOM 1778 C C . SER A 1 227 ? 1.373 33.923 45.624 1.00 57.50 227 SER A C 1
ATOM 1780 O O . SER A 1 227 ? 1.652 34.041 44.432 1.00 57.50 227 SER A O 1
ATOM 1782 N N . ALA A 1 228 ? 0.332 34.511 46.204 1.00 56.81 228 ALA A N 1
ATOM 1783 C CA . ALA A 1 228 ? -0.468 35.566 45.609 1.00 56.81 228 ALA A CA 1
ATOM 1784 C C . ALA A 1 228 ? 0.147 36.927 45.961 1.00 56.81 228 ALA A C 1
ATOM 1786 O O . ALA A 1 228 ? 0.395 37.185 47.139 1.00 56.81 228 ALA A O 1
ATOM 1787 N N . GLU A 1 229 ? 0.328 37.775 44.951 1.00 56.34 229 GLU A N 1
ATOM 1788 C CA . GLU A 1 229 ? 0.338 39.240 45.049 1.00 56.34 229 GLU A CA 1
ATOM 1789 C C . GLU A 1 229 ? -0.502 39.807 43.902 1.00 56.34 229 GLU A C 1
ATOM 1791 O O . GLU A 1 229 ? -0.403 39.261 42.776 1.00 56.34 229 GLU A O 1
#

Secondary structure (DSSP, 8-state):
---PPPP---PPPPP-----------------------------SSSSGGG--PPPP---SS-----HHHHHHHHHHHHHHHHHHHHHHHH-TT----HHHHHHHHHHHHHHHHHTT-S-HHHHHHTT-TTHHHHHHHHHHHHHHHSS-TTSPPPHHHHHHHHT--HHHHHHHHHHHHHHTTT--------TTTTS--S---S--------------------------

Mean predicted aligned error: 18.86 Å

Foldseek 3Di:
DDDDDDDDDDDDDDDDDDDDDDDDDDDDDDDDDDDDDDDDDDPDDDPPLPPDQDDDDDDPDDDPVDDVLSVVLLSLLLSLVVQLQVQLCVVPVLADDDVQLSVQLSVLLVLLCVLVVPPCSSVCSVVVPPVSLLLSLLSSVLSQVQPPPVPRHDDLVSSCVSSVHDSVSSVVSNVVSCVSNVVPSHPPPPPVPPPDDDDDDDDDDDDDDDDPPDDDDDDDDDDDDDDDD

Sequence (229 aa):
MLRGSAPLIKRKRVPSEQFESSRTDLDQQPVDTTGSLQQQLTSSSQRDFKRQCPSPPEYGTGTLRAGPEGLAAIAVLYQWLLHWKGTLKALQAKCILTDDVIYRAVDLFVRYREQVQDSSWEHDAISDSEQLPSELAACLWLATKTTGNRSCLPSRTLVCRATNVDPALISELELHILIALDWHVAFNSRLPGDDESIASMSPASQDYAWPSEDYRASSSSEVWQCSAE

Solvent-accessible surface area (backbone atoms only — not comparable to full-atom values): 15495 Å² total; per-residue (Å²): 137,89,84,86,81,82,85,84,83,80,82,81,83,80,84,88,80,84,84,81,86,80,88,78,89,85,87,87,84,88,79,92,75,92,80,90,77,91,78,92,77,78,95,77,87,78,84,77,76,86,76,79,76,81,82,79,81,89,76,82,89,73,83,73,87,53,52,78,56,42,54,51,19,51,53,46,54,50,50,54,52,53,50,34,48,52,42,37,29,72,76,35,75,72,37,60,81,54,67,68,38,52,54,41,14,51,52,50,40,54,54,36,37,62,63,70,65,53,83,55,56,40,57,37,52,71,68,67,44,84,64,56,61,47,53,46,50,17,23,36,56,51,23,56,71,59,67,72,63,74,92,30,52,72,51,70,69,49,49,23,68,44,69,74,39,58,69,66,57,34,53,52,44,38,52,52,47,37,58,62,45,69,66,69,67,74,76,77,78,72,57,96,74,81,87,74,84,94,75,89,80,78,100,70,87,81,93,75,81,77,82,80,80,74,86,73,88,77,86,77,84,80,78,83,80,83,83,87,131

Organism: NCBI:txid2026836

pLDDT: mean 70.08, std 21.91, range [35.56, 97.12]

Radius of gyration: 30.01 Å; Cα contacts (8 Å, |Δi|>4): 137; chains: 1; bounding box: 73×94×76 Å

InterPro domains:
  IPR036915 Cyclin-like superfamily [SSF47954] (94-185)